Protein AF-A0A7J6QDI2-F1 (afdb_monomer_lite)

Organism: Perkinsus olseni (NCBI:txid32597)

InterPro domains:
  IPR001347 SIS domain [PF01380] (203-244)
  IPR001347 SIS domain [PS51464] (199-244)
  IPR017932 Glutamine amidotransferase type 2 domain [PS51278] (1-99)
  IPR029055 Nucleophile aminohydrolases, N-terminal [G3DSA:3.60.20.10] (1-120)
  IPR029055 Nucleophile aminohydrolases, N-terminal [SSF56235] (1-106)
  IPR046348 SIS domain superfamily [SSF53697] (125-243)

Radius of gyration: 24.5 Å; chains: 1; bounding box: 63×48×61 Å

pLDDT: mean 85.86, std 14.1, range [35.94, 97.56]

Sequence (244 aa):
TDTELLAHLVADVRKQMGPDASWSVVVSCALANVTGTYGVVFMFEDEPDLLIGARKGSPLILGVGDGEYMLASDASAVVEYTKDVVYIRDGELVEIRRSGYRVRNMSVISERRMSVDEDIDHNPLVQLELSLEQIEKGGYPHFMLKEIMDQAKCLENSCRGRLYRLTEATGIAEDSISKKWGIRLGGLDVTLDGKDRTALETIADADRIIICACGTSWHSGLIGEYLIESLARINVEVEYASEF

Secondary structure (DSSP, 8-state):
-HHHHHHHHHHHHHHHH-TTS-HHHHHHHHHTT--S-EEEEEE-SS-TT-EEEEEEBS--EEEE-SS-EEEESSGGGTTTT-SEEEEPPTTEEEEEETTEEEEEEHHHHHH--S--------PPPEE----HHHHS-TT-SSHHHHHHHHHHHHHHHHHTTTEEE--GGG-----STT--EEE--GGGSSBPTT-SSBHHHHHHT-SEEEEEE-HHHHHHHHHHHHHHHHHH--EEEEEETTT-

Structure (mmCIF, N/CA/C/O backbone):
data_AF-A0A7J6QDI2-F1
#
_entry.id   AF-A0A7J6QDI2-F1
#
loop_
_atom_site.group_PDB
_atom_site.id
_atom_site.type_symbol
_atom_site.label_atom_id
_atom_site.label_alt_id
_atom_site.label_comp_id
_atom_site.label_asym_id
_atom_site.label_entity_id
_atom_site.label_seq_id
_atom_site.pdbx_PDB_ins_code
_atom_site.Cartn_x
_atom_site.Cartn_y
_atom_site.Cartn_z
_atom_site.occupancy
_atom_site.B_iso_or_equiv
_atom_site.auth_seq_id
_atom_site.auth_comp_id
_atom_site.auth_asym_id
_atom_site.auth_atom_id
_atom_site.pdbx_PDB_model_num
ATOM 1 N N . THR A 1 1 ? -24.738 3.159 3.626 1.00 90.00 1 THR A N 1
ATOM 2 C CA . THR A 1 1 ? -23.680 2.633 2.716 1.00 90.00 1 THR A CA 1
ATOM 3 C C . THR A 1 1 ? -23.165 1.314 3.268 1.00 90.00 1 THR A C 1
ATOM 5 O O . THR A 1 1 ? -23.554 0.948 4.367 1.00 90.00 1 THR A O 1
ATOM 8 N N . ASP A 1 2 ? -22.317 0.575 2.558 1.00 91.75 2 ASP A N 1
ATOM 9 C CA . ASP A 1 2 ? -21.601 -0.572 3.144 1.00 91.75 2 ASP A CA 1
ATOM 10 C C . ASP A 1 2 ? -20.767 -0.165 4.377 1.00 91.75 2 ASP A C 1
ATOM 12 O O . ASP A 1 2 ? -20.771 -0.870 5.382 1.00 91.75 2 ASP A O 1
ATOM 16 N N . THR A 1 3 ? -20.157 1.026 4.369 1.00 93.88 3 THR A N 1
ATOM 17 C CA . THR A 1 3 ? -19.445 1.590 5.533 1.00 93.88 3 THR A CA 1
ATOM 18 C C . THR A 1 3 ? -20.342 1.773 6.765 1.00 93.88 3 THR A C 1
ATOM 20 O O . THR A 1 3 ? -19.914 1.519 7.887 1.00 93.88 3 THR A O 1
ATOM 23 N N . GLU A 1 4 ? -21.600 2.180 6.582 1.00 96.00 4 GLU A N 1
ATOM 24 C CA . GLU A 1 4 ? -22.573 2.349 7.675 1.00 96.00 4 GLU A CA 1
ATOM 25 C C . GLU A 1 4 ? -22.853 1.026 8.407 1.00 96.00 4 GLU A C 1
ATOM 27 O O . GLU A 1 4 ? -23.007 1.007 9.630 1.00 96.00 4 GLU A O 1
ATOM 32 N N . LEU A 1 5 ? -22.836 -0.098 7.678 1.00 95.50 5 LEU A N 1
ATOM 33 C CA . LEU A 1 5 ? -23.005 -1.425 8.270 1.00 95.50 5 LEU A CA 1
ATOM 34 C C . LEU A 1 5 ? -21.876 -1.762 9.248 1.00 95.50 5 LEU A C 1
ATOM 36 O O . LEU A 1 5 ? -22.134 -2.441 10.237 1.00 95.50 5 LEU A O 1
ATOM 40 N N . LEU A 1 6 ? -20.652 -1.263 9.030 1.00 96.00 6 LEU A N 1
ATOM 41 C CA . LEU A 1 6 ? -19.535 -1.477 9.958 1.00 96.00 6 LEU A CA 1
ATOM 42 C C . LEU A 1 6 ? -19.781 -0.792 11.305 1.00 96.00 6 LEU A C 1
ATOM 44 O O . LEU A 1 6 ? -19.538 -1.396 12.348 1.00 96.00 6 LEU A O 1
ATOM 48 N N . ALA A 1 7 ? -20.303 0.438 11.294 1.00 96.12 7 ALA A N 1
ATOM 49 C CA . ALA A 1 7 ? -20.625 1.166 12.520 1.00 96.12 7 ALA A CA 1
ATOM 50 C C . ALA A 1 7 ? -21.725 0.449 13.322 1.00 96.12 7 ALA A C 1
ATOM 52 O O . ALA A 1 7 ? -21.586 0.246 14.530 1.00 96.12 7 ALA A O 1
ATOM 53 N N . HIS A 1 8 ? -22.784 -0.004 12.643 1.00 96.81 8 HIS A N 1
ATOM 54 C CA . HIS A 1 8 ? -23.850 -0.780 13.280 1.00 96.81 8 HIS A CA 1
ATOM 55 C C . HIS A 1 8 ? -23.370 -2.140 13.790 1.00 96.81 8 HIS A C 1
ATOM 57 O O . HIS A 1 8 ? -23.712 -2.519 14.908 1.00 96.81 8 HIS A O 1
ATOM 63 N N . LEU A 1 9 ? -22.530 -2.842 13.027 1.00 96.44 9 LEU A N 1
ATOM 64 C CA . LEU A 1 9 ? -21.973 -4.131 13.427 1.00 96.44 9 LEU A CA 1
ATOM 65 C C . LEU A 1 9 ? -21.115 -4.007 14.692 1.00 96.44 9 LEU A C 1
ATOM 67 O O . LEU A 1 9 ? -21.288 -4.789 15.625 1.00 96.44 9 LEU A O 1
ATOM 71 N N . VAL A 1 10 ? -20.238 -3.001 14.764 1.00 96.00 10 VAL A N 1
ATOM 72 C CA . VAL A 1 10 ? -19.439 -2.715 15.969 1.00 96.00 10 VAL A CA 1
ATOM 73 C C . VAL A 1 10 ? -20.346 -2.404 17.163 1.00 96.00 10 VAL A C 1
ATOM 75 O O . VAL A 1 10 ? -20.139 -2.948 18.249 1.00 96.00 10 VAL A O 1
ATOM 78 N N . ALA A 1 11 ? -21.389 -1.592 16.969 1.00 94.88 11 ALA A N 1
ATOM 79 C CA . ALA A 1 11 ? -22.348 -1.272 18.025 1.00 94.88 11 ALA A CA 1
ATOM 80 C C . ALA A 1 11 ? -23.140 -2.503 18.508 1.00 94.88 11 ALA A C 1
ATOM 82 O O . ALA A 1 11 ? -23.403 -2.642 19.703 1.00 94.88 11 ALA A O 1
ATOM 83 N N . ASP A 1 12 ? -23.510 -3.421 17.616 1.00 95.75 12 ASP A N 1
ATOM 84 C CA . ASP A 1 12 ? -24.238 -4.636 17.982 1.00 95.75 12 ASP A CA 1
ATOM 85 C C . ASP A 1 12 ? -23.342 -5.662 18.687 1.00 95.75 12 ASP A C 1
ATOM 87 O O . ASP A 1 12 ? -23.760 -6.245 19.691 1.00 95.75 12 ASP A O 1
ATOM 91 N N . VAL A 1 13 ? -22.084 -5.816 18.259 1.00 94.44 13 VAL A N 1
ATOM 92 C CA . VAL A 1 13 ? -21.088 -6.627 18.983 1.00 94.44 13 VAL A CA 1
ATOM 93 C C . VAL A 1 13 ? -20.832 -6.047 20.378 1.00 94.44 13 VAL A C 1
ATOM 95 O O . VAL A 1 13 ? -20.791 -6.800 21.354 1.00 94.44 13 VAL A O 1
ATOM 98 N N . ARG A 1 14 ? -20.755 -4.713 20.515 1.00 93.81 14 ARG A N 1
ATOM 99 C CA . ARG A 1 14 ? -20.632 -4.033 21.816 1.00 93.81 14 ARG A CA 1
ATOM 100 C C . ARG A 1 14 ? -21.782 -4.395 22.755 1.00 93.81 14 ARG A C 1
ATOM 102 O O . ARG A 1 14 ? -21.536 -4.751 23.905 1.00 93.81 14 ARG A O 1
ATOM 109 N N . LYS A 1 15 ? -23.029 -4.356 22.268 1.00 94.06 15 LYS A N 1
ATOM 110 C CA . LYS A 1 15 ? -24.216 -4.732 23.061 1.00 94.06 15 LYS A CA 1
ATOM 111 C C . LYS A 1 15 ? -24.165 -6.186 23.529 1.00 94.06 15 LYS A C 1
ATOM 113 O O . LYS A 1 15 ? -24.575 -6.468 24.650 1.00 94.06 15 LYS A O 1
ATOM 118 N N . GLN A 1 16 ? -23.673 -7.098 22.690 1.00 92.75 16 GLN A N 1
ATOM 119 C CA . GLN A 1 16 ? -23.574 -8.523 23.025 1.00 92.75 16 GLN A CA 1
ATOM 120 C C . GLN A 1 16 ? -22.470 -8.820 24.049 1.00 92.75 16 GLN A C 1
ATOM 122 O O . GLN A 1 16 ? -22.640 -9.699 24.891 1.00 92.75 16 GLN A O 1
ATOM 127 N N . MET A 1 17 ? -21.343 -8.106 23.982 1.00 90.62 17 MET A N 1
ATOM 128 C CA . MET A 1 17 ? -20.219 -8.296 24.907 1.00 90.62 17 MET A CA 1
ATOM 129 C C . MET A 1 17 ? -20.387 -7.564 26.244 1.00 90.62 17 MET A C 1
ATOM 131 O O . MET A 1 17 ? -19.764 -7.955 27.228 1.00 90.62 17 MET A O 1
ATOM 135 N N . GLY A 1 18 ? -21.225 -6.527 26.285 1.00 88.88 18 GLY A N 1
ATOM 136 C CA . GLY A 1 18 ? -21.435 -5.690 27.462 1.00 88.88 18 GLY A CA 1
ATOM 137 C C . GLY A 1 18 ? -20.485 -4.484 27.541 1.00 88.88 18 GLY A C 1
ATOM 138 O O . GLY A 1 18 ? -19.585 -4.329 26.706 1.00 88.88 18 GLY A O 1
ATOM 139 N N . PRO A 1 19 ? -20.695 -3.603 28.538 1.00 85.50 19 PRO A N 1
ATOM 140 C CA . PRO A 1 19 ? -20.003 -2.315 28.652 1.00 85.50 19 PRO A CA 1
ATOM 141 C C . PRO A 1 19 ? -18.525 -2.422 29.063 1.00 85.50 19 PRO A C 1
ATOM 143 O O . PRO A 1 19 ? -17.760 -1.496 28.813 1.00 85.50 19 PRO A O 1
ATOM 146 N N . ASP A 1 20 ? -18.093 -3.549 29.630 1.00 87.00 20 ASP A N 1
ATOM 147 C CA . ASP A 1 20 ? -16.719 -3.711 30.135 1.00 87.00 20 ASP A CA 1
ATOM 148 C C . ASP A 1 20 ? -15.725 -4.206 29.067 1.00 87.00 20 ASP A C 1
ATOM 150 O O . ASP A 1 20 ? -14.518 -4.248 29.300 1.00 87.00 20 ASP A O 1
ATOM 154 N N . ALA A 1 21 ? -16.203 -4.603 27.883 1.00 87.19 21 ALA A N 1
ATOM 155 C CA . ALA A 1 21 ? -15.328 -5.075 26.811 1.00 87.19 21 ALA A CA 1
ATOM 156 C C . ALA A 1 21 ? -14.455 -3.936 26.245 1.00 87.19 21 ALA A C 1
ATOM 158 O O . ALA A 1 21 ? -14.938 -2.828 26.035 1.00 87.19 21 ALA A O 1
ATOM 159 N N . SER A 1 22 ? -13.183 -4.205 25.941 1.00 90.75 22 SER A N 1
ATOM 160 C CA . SER A 1 22 ? -12.330 -3.225 25.250 1.00 90.75 22 SER A CA 1
ATOM 161 C C . SER A 1 22 ? -12.833 -2.982 23.826 1.00 90.75 22 SER A C 1
ATOM 163 O O . SER A 1 22 ? -13.137 -3.941 23.108 1.00 90.75 22 SER A O 1
ATOM 165 N N . TRP A 1 23 ? -12.834 -1.726 23.374 1.00 93.19 23 TRP A N 1
ATOM 166 C CA . TRP A 1 23 ? -13.207 -1.370 22.003 1.00 93.19 23 TRP A CA 1
ATOM 167 C C . TRP A 1 23 ? -12.392 -2.110 20.940 1.00 93.19 23 TRP A C 1
ATOM 169 O O . TRP A 1 23 ? -12.936 -2.471 19.903 1.00 93.19 23 TRP A O 1
ATOM 179 N N . SER A 1 24 ? -11.126 -2.433 21.200 1.00 91.06 24 SER A N 1
ATOM 180 C CA . SER A 1 24 ? -10.314 -3.224 20.267 1.00 91.06 24 SER A CA 1
ATOM 181 C C . SER A 1 24 ? -10.761 -4.667 20.116 1.00 91.06 24 SER A C 1
ATOM 183 O O . SER A 1 24 ? -10.727 -5.200 19.007 1.00 91.06 24 SER A O 1
ATOM 185 N N . VAL A 1 25 ? -11.248 -5.284 21.193 1.00 90.62 25 VAL A N 1
ATOM 186 C CA . VAL A 1 25 ? -11.853 -6.621 21.138 1.00 90.62 25 VAL A CA 1
ATOM 187 C C . VAL A 1 25 ? -13.168 -6.563 20.372 1.00 90.62 25 VAL A C 1
ATOM 189 O O . VAL A 1 25 ? -13.406 -7.385 19.490 1.00 90.62 25 VAL A O 1
ATOM 192 N N . VAL A 1 26 ? -13.991 -5.551 20.653 1.00 93.88 26 VAL A N 1
ATOM 193 C CA . VAL A 1 26 ? -15.275 -5.339 19.973 1.00 93.88 26 VAL A CA 1
ATOM 194 C C . VAL A 1 26 ? -15.073 -5.135 18.469 1.00 93.88 26 VAL A C 1
ATOM 196 O O . VAL A 1 26 ? -15.707 -5.826 17.673 1.00 93.88 26 VAL A O 1
ATOM 199 N N . VAL A 1 27 ? -14.167 -4.234 18.074 1.00 95.00 27 VAL A N 1
ATOM 200 C CA . VAL A 1 27 ? -13.847 -3.965 16.665 1.00 95.00 27 VAL A CA 1
ATOM 201 C C . VAL A 1 27 ? -13.264 -5.205 15.995 1.00 95.00 27 VAL A C 1
ATOM 203 O O . VAL A 1 27 ? -13.719 -5.562 14.912 1.00 95.00 27 VAL A O 1
ATOM 206 N N . SER A 1 28 ? -12.319 -5.904 16.632 1.00 92.94 28 SER A N 1
ATOM 207 C CA . SER A 1 28 ? -11.743 -7.129 16.063 1.00 92.94 28 SER A CA 1
ATOM 208 C C . SER A 1 28 ? -12.812 -8.198 15.803 1.00 92.94 28 SER A C 1
ATOM 210 O O . SER A 1 28 ? -12.906 -8.735 14.699 1.00 92.94 28 SER A O 1
ATOM 212 N N . CYS A 1 29 ? -13.695 -8.458 16.773 1.00 92.06 29 CYS A N 1
ATOM 213 C CA . CYS A 1 29 ? -14.772 -9.432 16.606 1.00 92.06 29 CYS A CA 1
ATOM 214 C C . CYS A 1 29 ? -15.818 -9.001 15.571 1.00 92.06 29 CYS A C 1
ATOM 216 O O . CYS A 1 29 ? -16.330 -9.846 14.837 1.00 92.06 29 CYS A O 1
ATOM 218 N N . ALA A 1 30 ? -16.125 -7.706 15.469 1.00 94.06 30 ALA A N 1
ATOM 219 C CA . ALA A 1 30 ? -16.977 -7.191 14.402 1.00 94.06 30 ALA A CA 1
ATOM 220 C C . ALA A 1 30 ? -16.342 -7.446 13.026 1.00 94.06 30 ALA A C 1
ATOM 222 O O . ALA A 1 30 ? -16.961 -8.068 12.164 1.00 94.06 30 ALA A O 1
ATOM 223 N N . LEU A 1 31 ? -15.079 -7.053 12.846 1.00 94.06 31 LEU A N 1
ATOM 224 C CA . LEU A 1 31 ? -14.355 -7.193 11.582 1.00 94.06 31 LEU A CA 1
ATOM 225 C C . LEU A 1 31 ? -14.075 -8.652 11.190 1.00 94.06 31 LEU A C 1
ATOM 227 O O . LEU A 1 31 ? -13.986 -8.947 10.000 1.00 94.06 31 LEU A O 1
ATOM 231 N N . ALA A 1 32 ? -14.029 -9.585 12.145 1.00 91.50 32 ALA A N 1
ATOM 232 C CA . ALA A 1 32 ? -13.945 -11.020 11.859 1.00 91.50 32 ALA A CA 1
ATOM 233 C C . ALA A 1 32 ? -15.139 -11.543 11.032 1.00 91.50 32 ALA A C 1
ATOM 235 O O . ALA A 1 32 ? -15.007 -12.531 10.314 1.00 91.50 32 ALA A O 1
ATOM 236 N N . ASN A 1 33 ? -16.289 -10.860 11.089 1.00 90.38 33 ASN A N 1
ATOM 237 C CA . ASN A 1 33 ? -17.477 -11.183 10.296 1.00 90.38 33 ASN A CA 1
ATOM 238 C C . ASN A 1 33 ? -17.509 -10.453 8.937 1.00 90.38 33 ASN A C 1
ATOM 240 O O . ASN A 1 33 ? -18.429 -10.660 8.146 1.00 90.38 33 ASN A O 1
ATOM 244 N N . VAL A 1 34 ? -16.526 -9.591 8.649 1.00 93.19 34 VAL A N 1
ATOM 245 C CA . VAL A 1 34 ? -16.499 -8.751 7.446 1.00 93.19 34 VAL A CA 1
ATOM 246 C C . VAL A 1 34 ? -15.702 -9.424 6.328 1.00 93.19 34 VAL A C 1
ATOM 248 O O . VAL A 1 34 ? -14.517 -9.760 6.451 1.00 93.19 34 VAL A O 1
ATOM 251 N N . THR A 1 35 ? -16.367 -9.579 5.186 1.00 92.19 35 THR A N 1
ATOM 252 C CA . THR A 1 35 ? -15.772 -10.092 3.949 1.00 92.19 35 THR A CA 1
ATOM 253 C C . THR A 1 35 ? -15.468 -8.938 3.001 1.00 92.19 35 THR A C 1
ATOM 255 O O . THR A 1 35 ? -16.283 -8.033 2.853 1.00 92.19 35 THR A O 1
ATOM 258 N N . GLY A 1 36 ? -14.305 -8.981 2.350 1.00 91.69 36 GLY A N 1
ATOM 259 C CA . GLY A 1 36 ? -13.838 -7.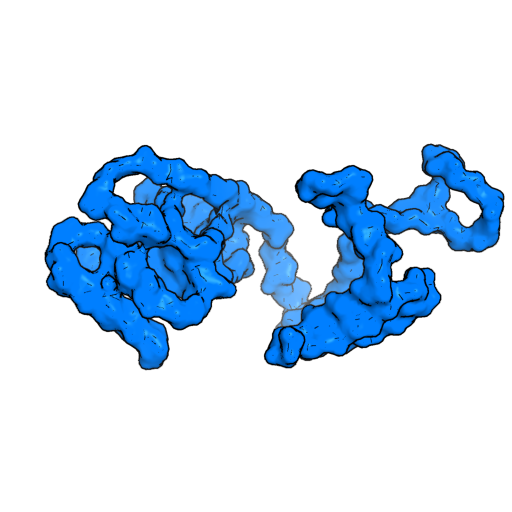940 1.433 1.00 91.69 36 GLY A CA 1
ATOM 260 C C . GLY A 1 36 ? -12.590 -7.224 1.942 1.00 91.69 36 GLY A C 1
ATOM 261 O O . GLY A 1 36 ? -11.863 -7.748 2.793 1.00 91.69 36 GLY A O 1
ATOM 262 N N . THR A 1 37 ? -12.351 -6.035 1.391 1.00 93.44 37 THR A N 1
ATOM 263 C CA . THR A 1 37 ? -11.206 -5.176 1.705 1.00 93.44 37 THR A CA 1
ATOM 264 C C . THR A 1 37 ? -11.649 -3.921 2.442 1.00 93.44 37 THR A C 1
ATOM 266 O O . THR A 1 37 ? -12.652 -3.312 2.077 1.00 93.44 37 THR A O 1
ATOM 269 N N . TYR A 1 38 ? -10.887 -3.500 3.444 1.00 94.62 38 TYR A N 1
ATOM 270 C CA . TYR A 1 38 ? -11.144 -2.288 4.205 1.00 94.62 38 TYR A CA 1
ATOM 271 C C . TYR A 1 38 ? -9.852 -1.678 4.756 1.00 94.62 38 TYR A C 1
ATOM 273 O O . TYR A 1 38 ? -8.884 -2.373 5.066 1.00 94.62 38 TYR A O 1
ATOM 281 N N . GLY A 1 39 ? -9.863 -0.356 4.888 1.00 96.25 39 GLY A N 1
ATOM 282 C CA . GLY A 1 39 ? -8.901 0.438 5.644 1.00 96.25 39 GLY A CA 1
ATOM 283 C C . GLY A 1 39 ? -9.720 1.468 6.403 1.00 96.25 39 GLY A C 1
ATOM 284 O O . GLY A 1 39 ? -10.202 2.426 5.806 1.00 96.25 39 GLY A O 1
ATOM 285 N N . VAL A 1 40 ? -9.997 1.199 7.676 1.00 96.56 40 VAL A N 1
ATOM 286 C CA . VAL A 1 40 ? -11.018 1.924 8.447 1.00 96.56 40 VAL A CA 1
ATOM 287 C C . VAL A 1 40 ? -10.445 2.463 9.742 1.00 96.56 40 VAL A C 1
ATOM 289 O O . VAL A 1 40 ? -9.536 1.867 10.317 1.00 96.56 40 VAL A O 1
ATOM 292 N N . VAL A 1 41 ? -11.011 3.578 10.200 1.00 97.44 41 VAL A N 1
ATOM 293 C CA . VAL A 1 41 ? -10.702 4.188 11.492 1.00 97.44 41 VAL A CA 1
ATOM 294 C C . VAL A 1 41 ? -12.001 4.360 12.265 1.00 97.44 41 VAL A C 1
ATOM 296 O O . VAL A 1 41 ? -12.948 4.971 11.773 1.00 97.44 41 VAL A O 1
ATOM 299 N N . PHE A 1 42 ? -12.041 3.812 13.473 1.00 97.19 42 PHE A N 1
ATOM 300 C CA . PHE A 1 42 ? -13.151 3.948 14.403 1.00 97.19 42 PHE A CA 1
ATOM 301 C C . PHE A 1 42 ? -12.823 4.995 15.464 1.00 97.19 42 PHE A C 1
ATOM 303 O O . PHE A 1 42 ? -11.698 5.058 15.967 1.00 97.19 42 PHE A O 1
ATOM 310 N N . MET A 1 43 ? -13.836 5.789 15.798 1.00 96.75 43 MET A N 1
ATOM 311 C CA . MET A 1 43 ? -13.828 6.795 16.856 1.00 96.75 43 MET A CA 1
ATOM 312 C C . MET A 1 43 ? -15.035 6.551 17.752 1.00 96.75 43 MET A C 1
ATOM 314 O O . MET A 1 43 ? -16.095 6.153 17.260 1.00 96.75 43 MET A O 1
ATOM 318 N N . PHE A 1 44 ? -14.882 6.808 19.045 1.00 95.00 44 PHE A N 1
ATOM 319 C CA . PHE A 1 44 ? -15.891 6.483 20.046 1.00 95.00 44 PHE A CA 1
ATOM 320 C C . PHE A 1 44 ? -16.231 7.729 20.862 1.00 95.00 44 PHE A C 1
ATOM 322 O O . PHE A 1 44 ? -15.338 8.431 21.331 1.00 95.00 44 PHE A O 1
ATOM 329 N N . GLU A 1 45 ? -17.522 8.025 21.015 1.00 93.12 45 GLU A N 1
ATOM 330 C CA . GLU A 1 45 ? -17.988 9.204 21.762 1.00 93.12 45 GLU A CA 1
ATOM 331 C C . GLU A 1 45 ? -17.681 9.087 23.264 1.00 93.12 45 GLU A C 1
ATOM 333 O O . GLU A 1 45 ? -17.352 10.077 23.915 1.00 93.12 45 GLU A O 1
ATOM 338 N N . ASP A 1 46 ? -17.742 7.870 23.805 1.00 91.50 46 ASP A N 1
ATOM 339 C CA . ASP A 1 46 ? -17.439 7.543 25.200 1.00 91.50 46 ASP A CA 1
ATOM 340 C C . ASP A 1 46 ? -15.931 7.468 25.495 1.00 91.50 46 ASP A C 1
ATOM 342 O O . ASP A 1 46 ? -15.524 7.631 26.646 1.00 91.50 46 ASP A O 1
ATOM 346 N N . GLU A 1 47 ? -15.094 7.292 24.469 1.00 93.75 47 GLU A N 1
ATOM 347 C CA . GLU A 1 47 ? -13.632 7.288 24.574 1.00 93.75 47 GLU A CA 1
ATOM 348 C C . GLU A 1 47 ? -12.973 8.172 23.493 1.00 93.75 47 GLU A C 1
ATOM 350 O O . GLU A 1 47 ? -12.310 7.662 22.588 1.00 93.75 47 GLU A O 1
ATOM 355 N N . PRO A 1 48 ? -13.076 9.512 23.593 1.00 93.12 48 PRO A N 1
ATOM 356 C CA . PRO A 1 48 ? -12.598 10.432 22.553 1.00 93.12 48 PRO A CA 1
ATOM 357 C C . PRO A 1 48 ? -11.070 10.465 22.385 1.00 93.12 48 PRO A C 1
ATOM 359 O O . PRO A 1 48 ? -10.566 11.025 21.415 1.00 93.12 48 PRO A O 1
ATOM 362 N N . ASP A 1 49 ? -10.320 9.902 23.335 1.00 94.31 49 ASP A N 1
ATOM 363 C CA . ASP A 1 49 ? -8.861 9.757 23.254 1.00 94.31 49 ASP A CA 1
ATOM 364 C C . ASP A 1 49 ? -8.426 8.489 22.498 1.00 94.31 49 ASP A C 1
ATOM 366 O O . ASP A 1 49 ? -7.235 8.278 22.298 1.00 94.31 49 ASP A O 1
ATOM 370 N N . LEU A 1 50 ? -9.364 7.622 22.101 1.00 95.25 50 LEU A N 1
ATOM 371 C CA . LEU A 1 50 ? -9.071 6.362 21.428 1.00 95.25 50 LEU A CA 1
ATOM 372 C C . LEU A 1 50 ? -9.428 6.429 19.942 1.00 95.25 50 LEU A C 1
ATOM 374 O O . LEU A 1 50 ? -10.583 6.639 19.574 1.00 95.25 50 LEU A O 1
ATOM 378 N N . LEU A 1 51 ? -8.446 6.124 19.096 1.00 97.19 51 LEU A N 1
ATOM 379 C CA . LEU A 1 51 ? -8.667 5.769 17.698 1.00 97.19 51 LEU A CA 1
ATOM 380 C C . LEU A 1 51 ? -8.296 4.307 17.482 1.00 97.19 51 LEU A C 1
ATOM 382 O O . LEU A 1 51 ? -7.292 3.824 18.011 1.00 97.19 51 LEU A O 1
ATOM 386 N N . ILE A 1 52 ? -9.089 3.609 16.675 1.00 96.69 52 ILE A N 1
ATOM 387 C CA . ILE A 1 52 ? -8.779 2.244 16.251 1.00 96.69 52 ILE A CA 1
ATOM 388 C C . ILE A 1 52 ? -8.731 2.193 14.732 1.00 96.69 52 ILE A C 1
ATOM 390 O O . ILE A 1 52 ? -9.765 2.300 14.077 1.00 96.69 52 ILE A O 1
ATOM 394 N N . GLY A 1 53 ? -7.538 2.007 14.176 1.00 96.69 53 GLY A N 1
ATOM 395 C CA . GLY A 1 53 ? -7.334 1.719 12.760 1.00 96.69 53 GLY A CA 1
ATOM 396 C C . GLY A 1 53 ? -7.320 0.214 12.503 1.00 96.69 53 GLY A C 1
ATOM 397 O O . GLY A 1 53 ? -6.766 -0.532 13.304 1.00 96.69 53 GLY A O 1
ATOM 398 N N . ALA A 1 54 ? -7.888 -0.254 11.396 1.00 95.56 54 ALA A N 1
ATOM 399 C CA . ALA A 1 54 ? -7.801 -1.659 10.998 1.00 95.56 54 ALA A CA 1
ATOM 400 C C . ALA A 1 54 ? -7.676 -1.810 9.483 1.00 95.56 54 ALA A C 1
ATOM 402 O O . ALA A 1 54 ? -8.291 -1.058 8.719 1.00 95.56 54 ALA A O 1
ATOM 403 N N . ARG A 1 55 ? -6.901 -2.814 9.058 1.00 94.50 55 ARG A N 1
ATOM 404 C CA . ARG A 1 55 ? -6.564 -3.033 7.650 1.00 94.50 55 ARG A CA 1
ATOM 405 C C . ARG A 1 55 ? -6.814 -4.466 7.181 1.00 94.50 55 ARG A C 1
ATOM 407 O O . ARG A 1 55 ? -6.435 -5.439 7.833 1.00 94.50 55 ARG A O 1
ATOM 414 N N . LYS A 1 56 ? -7.367 -4.572 5.973 1.00 93.19 56 LYS A N 1
ATOM 415 C CA . LYS A 1 56 ? -7.442 -5.786 5.155 1.00 93.19 56 LYS A CA 1
ATOM 416 C C . LYS A 1 56 ? -7.495 -5.392 3.676 1.00 93.19 56 LYS A C 1
ATOM 418 O O . LYS A 1 56 ? -8.516 -4.897 3.216 1.00 93.19 56 LYS A O 1
ATOM 423 N N . GLY A 1 57 ? -6.411 -5.548 2.927 1.00 89.06 57 GLY A N 1
ATOM 424 C CA . GLY A 1 57 ? -6.343 -5.292 1.484 1.00 89.06 57 GLY A CA 1
ATOM 425 C C . GLY A 1 57 ? -6.338 -3.820 1.042 1.00 89.06 57 GLY A C 1
ATOM 426 O O . GLY A 1 57 ? -5.819 -3.529 -0.029 1.00 89.06 57 GLY A O 1
ATOM 427 N N . SER A 1 58 ? -6.853 -2.879 1.843 1.00 91.38 58 SER A N 1
ATOM 428 C CA . SER A 1 58 ? -6.765 -1.437 1.556 1.00 91.38 58 SER A CA 1
ATOM 429 C C . SER A 1 58 ? -5.614 -0.792 2.337 1.00 91.38 58 SER A C 1
ATOM 431 O O . SER A 1 58 ? -5.476 -1.081 3.525 1.00 91.38 58 SER A O 1
ATOM 433 N N . PRO A 1 59 ? -4.809 0.102 1.737 1.00 91.94 59 PRO A N 1
ATOM 434 C CA . PRO A 1 59 ? -3.723 0.783 2.436 1.00 91.94 59 PRO A CA 1
ATOM 435 C C . PRO A 1 59 ? -4.181 1.526 3.697 1.00 91.94 59 PRO A C 1
ATOM 437 O O . PRO A 1 59 ? -5.202 2.215 3.694 1.00 91.94 59 PRO A O 1
ATOM 440 N N . LEU A 1 60 ? -3.393 1.394 4.763 1.00 95.12 60 LEU A N 1
ATOM 441 C CA . LEU A 1 60 ? -3.498 2.180 5.988 1.00 95.12 60 LEU A CA 1
ATOM 442 C C . LEU A 1 60 ? -2.091 2.343 6.567 1.00 95.12 60 LEU A C 1
ATOM 444 O O . LEU A 1 60 ? -1.368 1.357 6.745 1.00 95.12 60 LEU A O 1
ATOM 448 N N . ILE A 1 61 ? -1.708 3.581 6.845 1.00 93.75 61 ILE A N 1
ATOM 449 C CA . ILE A 1 61 ? -0.417 3.940 7.424 1.00 93.75 61 ILE A CA 1
ATOM 450 C C . ILE A 1 61 ? -0.618 4.785 8.675 1.00 93.75 61 ILE A C 1
ATOM 452 O O . ILE A 1 61 ? -1.586 5.541 8.773 1.00 93.75 61 ILE A O 1
ATOM 456 N N . LEU A 1 62 ? 0.317 4.660 9.610 1.00 95.25 62 LEU A N 1
ATOM 457 C CA . LEU A 1 62 ? 0.404 5.481 10.807 1.00 95.25 62 LEU A CA 1
ATOM 458 C C . LEU A 1 62 ? 1.618 6.407 10.703 1.00 95.25 62 LEU A C 1
ATOM 460 O O . LEU A 1 62 ? 2.746 5.933 10.707 1.00 95.25 62 LEU A O 1
ATOM 464 N N . GLY A 1 63 ? 1.391 7.713 10.647 1.00 94.88 63 GLY A N 1
ATOM 465 C CA . GLY A 1 63 ? 2.409 8.728 10.888 1.00 94.88 63 GLY A CA 1
ATOM 466 C C . GLY A 1 63 ? 2.685 8.898 12.373 1.00 94.88 63 GLY A C 1
ATOM 467 O O . GLY A 1 63 ? 1.745 9.019 13.163 1.00 94.88 63 GLY A O 1
ATOM 468 N N . VAL A 1 64 ? 3.964 8.926 12.738 1.00 93.94 64 VAL A N 1
ATOM 469 C CA . VAL A 1 64 ? 4.444 9.158 14.102 1.00 93.94 64 VAL A CA 1
ATOM 470 C C . VAL A 1 64 ? 5.184 10.494 14.132 1.00 93.94 64 VAL A C 1
ATOM 472 O O . VAL A 1 64 ? 6.285 10.605 13.603 1.00 93.94 64 VAL A O 1
ATOM 475 N N . GLY A 1 65 ? 4.554 11.526 14.689 1.00 90.88 65 GLY A N 1
ATOM 476 C CA . GLY A 1 65 ? 5.143 12.856 14.863 1.00 90.88 65 GLY A CA 1
ATOM 477 C C . GLY A 1 65 ? 5.660 13.087 16.285 1.00 90.88 65 GLY A C 1
ATOM 478 O O . GLY A 1 65 ? 5.728 12.168 17.104 1.00 90.88 65 GLY A O 1
ATOM 479 N N . ASP A 1 66 ? 5.995 14.339 16.602 1.00 89.38 66 ASP A N 1
ATOM 480 C CA . ASP A 1 66 ? 6.386 14.734 17.961 1.00 89.38 66 ASP A CA 1
ATOM 481 C C . ASP A 1 66 ? 5.146 14.902 18.852 1.00 89.38 66 ASP A C 1
ATOM 483 O O . ASP A 1 66 ? 4.488 15.942 18.864 1.00 89.38 66 ASP A O 1
ATOM 487 N N . GLY A 1 67 ? 4.783 13.834 19.568 1.00 86.94 67 GLY A N 1
ATOM 488 C CA . GLY A 1 67 ? 3.609 13.818 20.447 1.00 86.94 67 GLY A CA 1
ATOM 489 C C . GLY A 1 67 ? 2.264 13.766 19.712 1.00 86.94 67 GLY A C 1
ATOM 490 O O . GLY A 1 67 ? 1.219 13.959 20.337 1.00 86.94 67 GLY A O 1
ATOM 491 N N . GLU A 1 68 ? 2.274 13.483 18.408 1.00 92.62 68 GLU A N 1
ATOM 492 C CA . GLU A 1 68 ? 1.081 13.342 17.577 1.00 92.62 68 GLU A CA 1
ATOM 493 C C . GLU A 1 68 ? 1.118 12.080 16.710 1.00 92.62 68 GLU A C 1
ATOM 495 O O . GLU A 1 68 ? 2.178 11.564 16.351 1.00 92.62 68 GLU A O 1
ATOM 500 N N . TYR A 1 69 ? -0.072 11.585 16.374 1.00 95.19 69 TYR A N 1
ATOM 501 C CA . TYR A 1 69 ? -0.270 10.372 15.589 1.00 95.19 69 TYR A CA 1
ATOM 502 C C . TYR A 1 69 ? -1.324 10.621 14.516 1.00 95.19 69 TYR A C 1
ATOM 504 O O . TYR A 1 69 ? -2.367 11.218 14.792 1.00 95.19 69 TYR A O 1
ATOM 512 N N . MET A 1 70 ? -1.073 10.139 13.302 1.00 94.81 70 MET A N 1
ATOM 513 C CA . MET A 1 70 ? -1.927 10.385 12.137 1.00 94.81 70 MET A CA 1
ATOM 514 C C . MET A 1 70 ? -2.192 9.092 11.384 1.00 94.81 70 MET A C 1
ATOM 516 O O . MET A 1 70 ? -1.255 8.390 11.026 1.00 94.81 70 MET A O 1
ATOM 520 N N . LEU A 1 71 ? -3.455 8.788 11.092 1.00 95.50 71 LEU A N 1
ATOM 521 C CA . LEU A 1 71 ? -3.806 7.687 10.197 1.00 95.50 71 LEU A CA 1
ATOM 522 C C . LEU A 1 71 ? -4.180 8.226 8.822 1.00 95.50 71 LEU A C 1
ATOM 524 O O . LEU A 1 71 ? -4.986 9.148 8.711 1.00 95.50 71 LEU A O 1
ATOM 528 N N . ALA A 1 72 ? -3.628 7.613 7.782 1.00 95.00 72 ALA A N 1
ATOM 529 C CA . ALA A 1 72 ? -3.934 7.949 6.398 1.00 95.00 72 ALA A CA 1
ATOM 530 C C . ALA A 1 72 ? -3.928 6.703 5.510 1.00 95.00 72 ALA A C 1
ATOM 532 O O . ALA A 1 72 ? -3.344 5.676 5.856 1.00 95.00 72 ALA A O 1
ATOM 533 N N . SER A 1 73 ? -4.557 6.797 4.340 1.00 93.50 73 SER A N 1
ATOM 534 C CA . SER A 1 73 ? -4.458 5.768 3.300 1.00 93.50 73 SER A CA 1
ATOM 535 C C . SER A 1 73 ? -3.191 5.904 2.448 1.00 93.50 73 SER A C 1
ATOM 537 O O . SER A 1 73 ? -2.819 4.950 1.775 1.00 93.50 73 SER A O 1
ATOM 539 N N . ASP A 1 74 ? -2.535 7.069 2.457 1.00 89.62 74 ASP A N 1
ATOM 540 C CA . ASP A 1 74 ? -1.354 7.359 1.637 1.00 89.62 74 ASP A CA 1
ATOM 541 C C . ASP A 1 74 ? -0.319 8.200 2.401 1.00 89.62 74 ASP A C 1
ATOM 543 O O . ASP A 1 74 ? -0.674 9.060 3.213 1.00 89.62 74 ASP A O 1
ATOM 547 N N . ALA A 1 75 ? 0.964 7.962 2.113 1.00 85.62 75 ALA A N 1
ATOM 548 C CA . ALA A 1 75 ? 2.109 8.662 2.692 1.00 85.62 75 ALA A CA 1
ATOM 549 C C . ALA A 1 75 ? 2.099 10.171 2.421 1.00 85.62 75 ALA A C 1
ATOM 551 O O . ALA A 1 75 ? 2.544 10.947 3.269 1.00 85.62 75 ALA A O 1
ATOM 552 N N . SER A 1 76 ? 1.554 10.612 1.285 1.00 85.69 76 SER A N 1
ATOM 553 C CA . SER A 1 76 ? 1.505 12.029 0.922 1.00 85.69 76 SER A CA 1
ATOM 554 C C . SER A 1 76 ? 0.689 12.874 1.901 1.00 85.69 76 SER A C 1
ATOM 556 O O . SER A 1 76 ? 0.930 14.069 2.013 1.00 85.69 76 SER A O 1
ATOM 558 N N . ALA A 1 77 ? -0.276 12.273 2.606 1.00 88.25 77 ALA A N 1
ATOM 559 C CA . ALA A 1 77 ? -1.099 12.975 3.591 1.00 88.25 77 ALA A CA 1
ATOM 560 C C . ALA A 1 77 ? -0.388 13.163 4.943 1.00 88.25 77 ALA A C 1
ATOM 562 O O . ALA A 1 77 ? -0.840 13.944 5.774 1.00 88.25 77 ALA A O 1
ATOM 563 N N . VAL A 1 78 ? 0.707 12.431 5.167 1.00 89.06 78 VAL A N 1
ATOM 564 C CA . VAL A 1 78 ? 1.448 12.400 6.435 1.00 89.06 78 VAL A CA 1
ATOM 565 C C . VAL A 1 78 ? 2.787 13.129 6.319 1.00 89.06 78 VAL A C 1
ATOM 567 O O . VAL A 1 78 ? 3.228 13.742 7.287 1.00 89.06 78 VAL A O 1
ATOM 570 N N . VAL A 1 79 ? 3.407 13.113 5.133 1.00 87.06 79 VAL A N 1
ATOM 571 C CA . VAL A 1 79 ? 4.777 13.609 4.896 1.00 87.06 79 VAL A CA 1
ATOM 572 C C . VAL A 1 79 ? 4.990 15.095 5.227 1.00 87.06 79 VAL A C 1
ATOM 574 O O . VAL A 1 79 ? 6.124 15.501 5.474 1.00 87.06 79 VAL A O 1
ATOM 577 N N . GLU A 1 80 ? 3.926 15.906 5.255 1.00 85.12 80 GLU A N 1
ATOM 578 C CA . GLU A 1 80 ? 3.979 17.314 5.692 1.00 85.12 80 GLU A CA 1
ATOM 579 C C . GLU A 1 80 ? 4.234 17.460 7.197 1.00 85.12 80 GLU A C 1
ATOM 581 O O . GLU A 1 80 ? 4.859 18.428 7.626 1.00 85.12 80 GLU A O 1
ATOM 586 N N . TYR A 1 81 ? 3.815 16.473 7.987 1.00 89.44 81 TYR A N 1
ATOM 587 C CA . TYR A 1 81 ? 3.881 16.502 9.446 1.00 89.44 81 TYR A CA 1
ATOM 588 C C . TYR A 1 81 ? 5.004 15.623 9.991 1.00 89.44 81 TYR A C 1
ATOM 590 O O . TYR A 1 81 ? 5.719 16.010 10.912 1.00 89.44 81 TYR A O 1
ATOM 598 N N . THR A 1 82 ? 5.200 14.443 9.401 1.00 90.88 82 THR A N 1
ATOM 599 C CA . THR A 1 82 ? 6.263 13.523 9.803 1.00 90.88 82 THR A CA 1
ATOM 600 C C . THR A 1 82 ? 6.739 12.658 8.644 1.00 90.88 82 THR A C 1
ATOM 602 O O . THR A 1 82 ? 5.978 12.279 7.755 1.00 90.88 82 THR A O 1
ATOM 605 N N . LYS A 1 83 ? 8.028 12.317 8.671 1.00 89.25 83 LYS A N 1
ATOM 606 C CA . LYS A 1 83 ? 8.622 11.326 7.765 1.00 89.25 83 LYS A CA 1
ATOM 607 C C . LYS A 1 83 ? 8.619 9.926 8.357 1.00 89.25 83 LYS A C 1
ATOM 609 O O . LYS A 1 83 ? 8.863 8.976 7.622 1.00 89.25 83 LYS A O 1
ATOM 614 N N . ASP A 1 84 ? 8.361 9.807 9.650 1.00 91.50 84 ASP A N 1
ATOM 615 C CA . ASP A 1 84 ? 8.391 8.547 10.365 1.00 91.50 84 ASP A CA 1
ATOM 616 C C . ASP A 1 84 ? 7.015 7.891 10.274 1.00 91.50 84 ASP A C 1
ATOM 618 O O . ASP A 1 84 ? 6.023 8.397 10.807 1.00 91.50 84 ASP A O 1
ATOM 622 N N . VAL A 1 85 ? 6.944 6.768 9.561 1.00 91.75 85 VAL A N 1
ATOM 623 C CA . VAL A 1 85 ? 5.694 6.042 9.335 1.00 91.75 85 VAL A CA 1
ATOM 624 C C . VAL A 1 85 ? 5.797 4.578 9.719 1.00 91.75 85 VAL A C 1
ATOM 626 O O . VAL A 1 85 ? 6.831 3.933 9.570 1.00 91.75 85 VAL A O 1
ATOM 629 N N . VAL A 1 86 ? 4.677 4.025 10.159 1.00 91.56 86 VAL A N 1
ATOM 630 C CA . VAL A 1 86 ? 4.483 2.602 10.403 1.00 91.56 86 VAL A CA 1
ATOM 631 C C . VAL A 1 86 ? 3.433 2.102 9.418 1.00 91.56 86 VAL A C 1
ATOM 633 O O . VAL A 1 86 ? 2.286 2.555 9.414 1.00 91.56 86 VAL A O 1
ATOM 636 N N . TYR A 1 87 ? 3.819 1.159 8.561 1.00 90.31 87 TYR A N 1
ATOM 637 C CA . TYR A 1 87 ? 2.882 0.504 7.652 1.00 90.31 87 TYR A CA 1
ATOM 638 C C . TYR A 1 87 ? 2.077 -0.532 8.426 1.00 90.31 87 TYR A C 1
ATOM 640 O O . TYR A 1 87 ? 2.649 -1.490 8.939 1.00 90.31 87 TYR A O 1
ATOM 648 N N . ILE A 1 88 ? 0.757 -0.362 8.500 1.00 92.12 88 ILE A N 1
ATOM 649 C CA . ILE A 1 88 ? -0.127 -1.379 9.078 1.00 92.12 88 ILE A CA 1
ATOM 650 C C . ILE A 1 88 ? -0.235 -2.516 8.064 1.00 92.12 88 ILE A C 1
ATOM 652 O O . ILE A 1 88 ? -0.410 -2.243 6.873 1.00 92.12 88 ILE A O 1
ATOM 656 N N . ARG A 1 89 ? -0.097 -3.774 8.488 1.00 90.44 89 ARG A N 1
ATOM 657 C CA . ARG A 1 89 ? 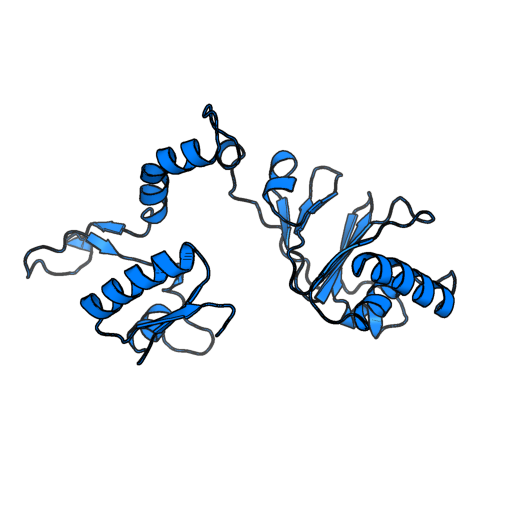-0.202 -4.942 7.601 1.00 90.44 89 ARG A CA 1
ATOM 658 C C . ARG A 1 89 ? -1.643 -5.443 7.525 1.00 90.44 89 ARG A C 1
ATOM 660 O O . ARG A 1 89 ? -2.523 -5.047 8.288 1.00 90.44 89 ARG A O 1
ATOM 667 N N . ASP A 1 90 ? -1.894 -6.316 6.562 1.00 89.75 90 ASP A N 1
ATOM 668 C CA . ASP A 1 90 ? -3.188 -6.975 6.435 1.00 89.75 90 ASP A CA 1
ATOM 669 C C . ASP A 1 90 ? -3.467 -7.869 7.647 1.00 89.75 90 ASP A C 1
ATOM 671 O O . ASP A 1 90 ? -2.617 -8.647 8.074 1.00 89.75 90 ASP A O 1
ATOM 675 N N . GLY A 1 91 ? -4.678 -7.764 8.193 1.00 89.62 91 GLY A N 1
ATOM 676 C CA . GLY A 1 91 ? -5.056 -8.507 9.392 1.00 89.62 91 GLY A CA 1
ATOM 677 C C . GLY A 1 91 ? -4.677 -7.806 10.699 1.00 89.62 91 GLY A C 1
ATOM 678 O O . GLY A 1 91 ? -4.992 -8.326 11.767 1.00 89.62 91 GLY A O 1
ATOM 679 N N . GLU A 1 92 ? -4.054 -6.628 10.643 1.00 91.69 92 GLU A N 1
ATOM 680 C CA . GLU A 1 92 ? -3.670 -5.867 11.830 1.00 91.69 92 GLU A CA 1
ATOM 681 C C . GLU A 1 92 ? -4.668 -4.764 12.194 1.00 91.69 92 GLU A C 1
ATOM 683 O O . GLU A 1 92 ? -5.402 -4.214 11.364 1.00 91.69 92 GLU A O 1
ATOM 688 N N . LEU A 1 93 ? -4.655 -4.451 13.485 1.00 93.00 93 LEU A N 1
ATOM 689 C CA . LEU A 1 93 ? -5.386 -3.388 14.142 1.00 93.00 93 LEU A CA 1
ATOM 690 C C . LEU A 1 93 ? -4.387 -2.529 14.917 1.00 93.00 93 LEU A C 1
ATOM 692 O O . LEU A 1 93 ? -3.507 -3.049 15.601 1.00 93.00 93 LEU A O 1
ATOM 696 N N . VAL A 1 94 ? -4.537 -1.214 14.829 1.00 94.12 94 VAL A N 1
ATOM 697 C CA . VAL A 1 94 ? -3.741 -0.241 15.571 1.00 94.12 94 VAL A CA 1
ATOM 698 C C . VAL A 1 94 ? -4.635 0.548 16.519 1.00 94.12 94 VAL A C 1
ATOM 700 O O . VAL A 1 94 ? -5.589 1.196 16.101 1.00 94.12 94 VAL A O 1
ATOM 703 N N . GLU A 1 95 ? -4.333 0.473 17.809 1.00 94.38 95 GLU A N 1
ATOM 704 C CA . GLU A 1 95 ? -4.903 1.342 18.836 1.00 94.38 95 GLU A CA 1
ATOM 705 C C . GLU A 1 95 ? -4.015 2.571 18.970 1.00 94.38 95 GLU A C 1
ATOM 707 O O . GLU A 1 95 ? -2.807 2.431 19.152 1.00 94.38 95 GLU A O 1
ATOM 712 N N . ILE A 1 96 ? -4.597 3.763 18.927 1.00 95.12 96 ILE A N 1
ATOM 713 C CA . ILE A 1 96 ? -3.872 5.022 19.079 1.00 95.12 96 ILE A CA 1
ATOM 714 C C . ILE A 1 96 ? -4.526 5.820 20.196 1.00 95.12 96 ILE A C 1
ATOM 716 O O . ILE A 1 96 ? -5.745 5.988 20.224 1.00 95.12 96 ILE A O 1
ATOM 720 N N . ARG A 1 97 ? -3.689 6.321 21.101 1.00 93.94 97 ARG A N 1
ATOM 721 C CA . ARG A 1 97 ? -4.023 7.298 22.135 1.00 93.94 97 ARG A CA 1
ATOM 722 C C . ARG A 1 97 ? -2.985 8.409 22.130 1.00 93.94 97 ARG A C 1
ATOM 724 O O . ARG A 1 97 ? -1.895 8.241 21.586 1.00 93.94 97 ARG A O 1
ATOM 731 N N . ARG A 1 98 ? -3.253 9.521 22.819 1.00 91.19 98 ARG A N 1
ATOM 732 C CA . ARG A 1 98 ? -2.234 10.575 23.012 1.00 91.19 98 ARG A CA 1
ATOM 733 C C . ARG A 1 98 ? -0.954 10.057 23.670 1.00 91.19 98 ARG A C 1
ATOM 735 O O . ARG A 1 98 ? 0.124 10.568 23.397 1.00 91.19 98 ARG A O 1
ATOM 742 N N . SER A 1 99 ? -1.063 9.040 24.526 1.00 90.56 99 SER A N 1
ATOM 743 C CA . SER A 1 99 ? 0.084 8.447 25.221 1.00 90.56 99 SER A CA 1
ATOM 744 C C . SER A 1 99 ? 0.949 7.537 24.346 1.00 90.56 99 SER A C 1
ATOM 746 O O . SER A 1 99 ? 2.039 7.169 24.774 1.00 90.56 99 SER A O 1
ATOM 748 N N . GLY A 1 100 ? 0.466 7.103 23.180 1.00 91.00 100 GLY A N 1
ATOM 749 C CA . GLY A 1 100 ? 1.140 6.081 22.383 1.00 91.00 100 GLY A CA 1
ATOM 750 C C . GLY A 1 100 ? 0.202 5.306 21.471 1.00 91.00 100 GLY A C 1
ATOM 751 O O . GLY A 1 100 ? -1.020 5.432 21.548 1.00 91.00 100 GLY A O 1
ATOM 752 N N . TYR A 1 101 ? 0.787 4.440 20.653 1.00 92.81 101 TYR A N 1
ATOM 753 C CA . TYR A 1 101 ? 0.053 3.506 19.809 1.00 92.81 101 TYR A CA 1
ATOM 754 C C . TYR A 1 101 ? 0.493 2.066 20.067 1.00 92.81 101 TYR A C 1
ATOM 756 O O . TYR A 1 101 ? 1.592 1.813 20.560 1.00 92.81 101 TYR A O 1
ATOM 764 N N . ARG A 1 102 ? -0.376 1.112 19.730 1.00 90.44 102 ARG A N 1
ATOM 765 C CA . ARG A 1 102 ? -0.089 -0.325 19.774 1.00 90.44 102 ARG A CA 1
ATOM 766 C C . ARG A 1 102 ? -0.682 -1.004 18.553 1.00 90.44 102 ARG A C 1
ATOM 768 O O . ARG A 1 102 ? -1.875 -0.868 18.298 1.00 90.44 102 ARG A O 1
ATOM 775 N N . VAL A 1 103 ? 0.144 -1.750 17.827 1.00 89.94 103 VAL A N 1
ATOM 776 C CA . VAL A 1 103 ? -0.279 -2.575 16.689 1.00 89.94 103 VAL A CA 1
ATOM 777 C C . VAL A 1 103 ? -0.444 -4.013 17.166 1.00 89.94 103 VAL A C 1
ATOM 779 O O . VAL A 1 103 ? 0.352 -4.503 17.962 1.00 89.94 103 VAL A O 1
ATOM 782 N N . ARG A 1 104 ? -1.510 -4.681 16.729 1.00 86.12 104 ARG A N 1
ATOM 783 C CA . ARG A 1 104 ? -1.830 -6.062 17.098 1.00 86.12 104 ARG A CA 1
ATOM 784 C C . ARG A 1 104 ? -2.491 -6.782 15.937 1.00 86.12 104 ARG A C 1
ATOM 786 O O . ARG A 1 104 ? -3.218 -6.179 15.153 1.00 86.12 104 ARG A O 1
ATOM 793 N N . ASN A 1 105 ? -2.318 -8.097 15.871 1.00 86.25 105 ASN A N 1
ATOM 794 C CA . ASN A 1 105 ? -3.063 -8.907 14.917 1.00 86.25 105 ASN A CA 1
ATOM 795 C C . ASN A 1 105 ? -4.514 -9.124 15.390 1.00 86.25 105 ASN A C 1
ATOM 797 O O . ASN A 1 105 ? -4.753 -9.436 16.559 1.00 86.25 105 ASN A O 1
ATOM 801 N N . MET A 1 106 ? -5.485 -8.988 14.484 1.00 81.81 106 MET A N 1
ATOM 802 C CA . MET A 1 106 ? -6.907 -9.164 14.793 1.00 81.81 106 MET A CA 1
ATOM 803 C C . MET A 1 106 ? -7.238 -10.595 15.242 1.00 81.81 106 MET A C 1
ATOM 805 O O . MET A 1 106 ? -8.054 -10.759 16.152 1.00 81.81 106 MET A O 1
ATOM 809 N N . SER A 1 107 ? -6.581 -11.623 14.684 1.00 74.75 107 SER A N 1
ATOM 810 C CA . SER A 1 107 ? -6.834 -13.025 15.063 1.00 74.75 107 SER A CA 1
ATOM 811 C C . SER A 1 107 ? -6.546 -13.267 16.547 1.00 74.75 107 SER A C 1
ATOM 813 O O . SER A 1 107 ? -7.399 -13.778 17.275 1.00 74.75 107 SER A O 1
ATOM 815 N N . VAL A 1 108 ? -5.405 -12.765 17.026 1.00 63.41 108 VAL A N 1
ATOM 816 C CA . VAL A 1 108 ? -4.956 -12.880 18.421 1.00 63.41 108 VAL A CA 1
ATOM 817 C C . VAL A 1 108 ? -5.923 -12.189 19.385 1.00 63.41 108 VAL A C 1
ATOM 819 O O . VAL A 1 108 ? -6.216 -12.720 20.457 1.00 63.41 108 VAL A O 1
ATOM 822 N N . ILE A 1 109 ? -6.464 -11.030 18.994 1.00 63.25 109 ILE A N 1
ATOM 823 C CA . ILE A 1 109 ? -7.433 -10.281 19.808 1.00 63.25 109 ILE A CA 1
ATOM 824 C C . ILE A 1 109 ? -8.747 -11.064 19.965 1.00 63.25 109 ILE A C 1
ATOM 826 O O . ILE A 1 109 ? -9.358 -11.034 21.032 1.00 63.25 109 ILE A O 1
ATOM 830 N N . SER A 1 110 ? -9.193 -11.753 18.912 1.00 58.78 110 SER A N 1
ATOM 831 C CA . SER A 1 110 ? -10.490 -12.441 18.902 1.00 58.78 110 SER A CA 1
ATOM 832 C C . SER A 1 110 ? -10.502 -13.762 19.688 1.00 58.78 110 SER A C 1
ATOM 834 O O . SER A 1 110 ? -11.530 -14.131 20.255 1.00 58.78 110 SER A O 1
ATOM 836 N N . GLU A 1 111 ? -9.362 -14.456 19.769 1.00 56.38 111 GLU A N 1
ATOM 837 C CA . GLU A 1 111 ? -9.250 -15.774 20.410 1.00 56.38 111 GLU A CA 1
ATOM 838 C C . GLU A 1 111 ? -8.981 -15.693 21.922 1.00 56.38 111 GLU A C 1
ATOM 840 O O . GLU A 1 111 ? -9.420 -16.559 22.685 1.00 56.38 111 GLU A O 1
ATOM 845 N N . ARG A 1 112 ? -8.293 -14.645 22.396 1.00 53.94 112 ARG A N 1
ATOM 846 C CA . ARG A 1 112 ? -7.923 -14.490 23.811 1.00 53.94 112 ARG A CA 1
ATOM 847 C C . ARG A 1 112 ? -8.832 -13.492 24.522 1.00 53.94 112 ARG A C 1
ATOM 849 O O . ARG A 1 112 ? -8.567 -12.297 24.578 1.00 53.94 112 ARG A O 1
ATOM 856 N N . ARG A 1 113 ? -9.867 -14.005 25.186 1.00 48.56 113 ARG A N 1
ATOM 857 C CA . ARG A 1 113 ? -10.758 -13.237 26.077 1.00 48.56 113 ARG A CA 1
ATOM 858 C C . ARG A 1 113 ? -10.096 -12.638 27.340 1.00 48.56 113 ARG A C 1
ATOM 860 O O . ARG A 1 113 ? -10.842 -12.201 28.207 1.00 48.56 113 ARG A O 1
ATOM 867 N N . MET A 1 114 ? -8.764 -12.581 27.485 1.00 41.09 114 MET A N 1
ATOM 868 C CA . MET A 1 114 ? -8.093 -11.953 28.641 1.00 41.09 114 MET A CA 1
ATOM 869 C C . MET A 1 114 ? -6.628 -11.515 28.388 1.00 41.09 114 MET A C 1
ATOM 871 O O . MET A 1 114 ? -5.804 -12.316 27.966 1.00 41.09 114 MET A O 1
ATOM 875 N N . SER A 1 115 ? -6.357 -10.250 28.745 1.00 35.94 115 SER A N 1
ATOM 876 C CA . SER A 1 115 ? -5.185 -9.663 29.438 1.00 35.94 115 SER A CA 1
ATOM 877 C C . SER A 1 115 ? -3.719 -9.932 29.007 1.00 35.94 115 SER A C 1
ATOM 879 O O . SER A 1 115 ? -3.218 -11.040 29.157 1.00 35.94 115 SER A O 1
ATOM 881 N N . VAL A 1 116 ? -3.031 -8.801 28.755 1.00 39.19 116 VAL A N 1
ATOM 882 C CA . VAL A 1 116 ? -1.603 -8.450 28.990 1.00 39.19 116 VAL A CA 1
ATOM 883 C C . VAL A 1 116 ? -0.554 -8.813 27.919 1.00 39.19 116 VAL A C 1
ATOM 885 O O . VAL A 1 116 ? -0.272 -9.975 27.664 1.00 39.19 116 VAL A O 1
ATOM 888 N N . ASP A 1 117 ? 0.036 -7.742 27.366 1.00 38.44 117 ASP A N 1
ATOM 889 C CA . ASP A 1 117 ? 1.436 -7.541 26.940 1.00 38.44 117 ASP A CA 1
ATOM 890 C C . ASP A 1 117 ? 2.193 -8.685 26.255 1.00 38.44 117 ASP A C 1
ATOM 892 O O . ASP A 1 117 ? 3.300 -9.040 26.653 1.00 38.44 117 ASP A O 1
ATOM 896 N N . GLU A 1 118 ? 1.671 -9.186 25.142 1.00 43.34 118 GLU A N 1
ATOM 897 C CA . GLU A 1 118 ? 2.566 -9.640 24.077 1.00 43.34 118 GLU A CA 1
ATOM 898 C C . GLU A 1 118 ? 2.599 -8.517 23.035 1.00 43.34 118 GLU A C 1
ATOM 900 O O . GLU A 1 118 ? 1.675 -8.373 22.232 1.00 43.34 118 GLU A O 1
ATOM 905 N N . ASP A 1 119 ? 3.621 -7.656 23.123 1.00 44.41 119 ASP A N 1
ATOM 906 C CA . ASP A 1 119 ? 3.987 -6.722 22.056 1.00 44.41 119 ASP A CA 1
ATOM 907 C C . ASP A 1 119 ? 4.320 -7.561 20.820 1.00 44.41 119 ASP A C 1
ATOM 909 O O . ASP A 1 119 ? 5.404 -8.130 20.678 1.00 44.41 119 ASP A O 1
ATOM 913 N N . ILE A 1 120 ? 3.323 -7.717 19.954 1.00 48.41 120 ILE A N 1
ATOM 914 C CA . ILE A 1 120 ? 3.494 -8.348 18.656 1.00 48.41 120 ILE A CA 1
ATOM 915 C C . ILE A 1 120 ? 4.284 -7.353 17.816 1.00 48.41 120 ILE A C 1
ATOM 917 O O . ILE A 1 120 ? 3.780 -6.271 17.527 1.00 48.41 120 ILE A O 1
ATOM 921 N N . ASP A 1 121 ? 5.519 -7.748 17.500 1.00 49.50 121 ASP A N 1
ATOM 922 C CA . ASP A 1 121 ? 6.369 -7.281 16.402 1.00 49.50 121 ASP A CA 1
ATOM 923 C C . ASP A 1 121 ? 6.013 -5.865 15.933 1.00 49.50 121 ASP A C 1
ATOM 925 O O . ASP A 1 121 ? 5.184 -5.683 15.039 1.00 49.50 121 ASP A O 1
ATOM 929 N N . HIS A 1 122 ? 6.590 -4.847 16.584 1.00 58.56 122 HIS A N 1
ATOM 930 C CA . HIS A 1 122 ? 6.428 -3.470 16.133 1.00 58.56 122 HIS A CA 1
ATOM 931 C C . HIS A 1 122 ? 6.841 -3.410 14.665 1.00 58.56 122 HIS A C 1
ATOM 933 O O . HIS A 1 122 ? 8.026 -3.533 14.347 1.00 58.56 122 HIS A O 1
ATOM 939 N N . ASN A 1 123 ? 5.864 -3.220 13.772 1.00 64.06 123 ASN A N 1
ATOM 940 C CA . ASN A 1 123 ? 6.155 -2.911 12.383 1.00 64.06 123 ASN A CA 1
ATOM 941 C C . ASN A 1 123 ? 7.206 -1.797 12.376 1.00 64.06 123 ASN A C 1
ATOM 943 O O . ASN A 1 123 ? 7.026 -0.797 13.082 1.00 64.06 123 ASN A O 1
ATOM 947 N N . PRO A 1 124 ? 8.326 -1.989 11.660 1.00 75.94 124 PRO A N 1
ATOM 948 C CA . PRO A 1 124 ? 9.452 -1.089 11.781 1.00 75.94 124 PRO A CA 1
ATOM 949 C C . PRO A 1 124 ? 9.006 0.313 11.394 1.00 75.94 124 PRO A C 1
ATOM 951 O O . PRO A 1 124 ? 8.266 0.502 10.426 1.00 75.94 124 PRO A O 1
ATOM 954 N N . LEU A 1 125 ? 9.469 1.289 12.165 1.00 81.31 125 LEU A N 1
ATOM 955 C CA . LEU A 1 125 ? 9.335 2.685 11.807 1.00 81.31 125 LEU A CA 1
ATOM 956 C C . LEU A 1 125 ? 10.201 2.928 10.566 1.00 81.31 125 LEU A C 1
ATOM 958 O O . LEU A 1 125 ? 11.411 2.699 10.575 1.00 81.31 125 LEU A O 1
ATOM 962 N N . VAL A 1 126 ? 9.551 3.315 9.475 1.00 83.75 126 VAL A N 1
ATOM 963 C CA . VAL A 1 126 ? 10.163 3.566 8.173 1.00 83.75 126 VAL A CA 1
ATOM 964 C C . VAL A 1 126 ? 10.223 5.068 7.958 1.00 83.75 126 VAL A C 1
ATOM 966 O O . VAL A 1 126 ? 9.214 5.753 8.102 1.00 83.75 126 VAL A O 1
ATOM 969 N N . GLN A 1 127 ? 11.388 5.576 7.560 1.00 85.50 127 GLN A N 1
ATOM 970 C CA . GLN A 1 127 ? 11.496 6.955 7.097 1.00 85.50 127 GLN A CA 1
ATOM 971 C C . GLN A 1 127 ? 11.082 7.059 5.631 1.00 85.50 127 GLN A C 1
ATOM 973 O O . GLN A 1 127 ? 11.636 6.380 4.766 1.00 85.50 127 GLN A O 1
ATOM 978 N N . LEU A 1 128 ? 10.125 7.936 5.343 1.00 80.75 128 LEU A N 1
ATOM 979 C CA . LEU A 1 128 ? 9.734 8.276 3.984 1.00 80.75 128 LEU A CA 1
ATOM 980 C C . LEU A 1 128 ? 10.867 9.036 3.280 1.00 80.75 128 LEU A C 1
ATOM 982 O O . LEU A 1 128 ? 11.295 10.102 3.722 1.00 80.75 128 LEU A O 1
ATOM 986 N N . GLU A 1 129 ? 11.297 8.520 2.128 1.00 75.25 129 GLU A N 1
ATOM 987 C CA . GLU A 1 129 ? 12.252 9.197 1.236 1.00 75.25 129 GLU A CA 1
ATOM 988 C C . GLU A 1 129 ? 11.603 10.306 0.385 1.00 75.25 129 GLU A C 1
ATOM 990 O O . GLU A 1 129 ? 12.291 11.021 -0.345 1.00 75.25 129 GLU A O 1
ATOM 995 N N . LEU A 1 130 ? 10.280 10.465 0.474 1.00 67.69 130 LEU A N 1
ATOM 996 C CA . LEU A 1 130 ? 9.527 11.495 -0.239 1.00 67.69 130 LEU A CA 1
ATOM 997 C C . LEU A 1 130 ? 9.916 12.890 0.272 1.00 67.69 130 LEU A C 1
ATOM 999 O O . LEU A 1 130 ? 9.869 13.169 1.473 1.00 67.69 130 LEU A O 1
ATOM 1003 N N . SER A 1 131 ? 10.284 13.790 -0.644 1.00 69.00 131 SER A N 1
ATOM 1004 C CA . SER A 1 131 ? 10.430 15.213 -0.326 1.00 69.00 131 SER A CA 1
ATOM 1005 C C . SER A 1 131 ? 9.131 15.961 -0.626 1.00 69.00 131 SER A C 1
ATOM 1007 O O . SER A 1 131 ? 8.442 15.656 -1.597 1.00 69.00 131 SER A O 1
ATOM 1009 N N . LEU A 1 132 ? 8.797 16.971 0.185 1.00 68.62 132 LEU A N 1
ATOM 1010 C CA . LEU A 1 132 ? 7.582 17.781 -0.003 1.00 68.62 132 LEU A CA 1
ATOM 1011 C C . LEU A 1 132 ? 7.512 18.412 -1.403 1.00 68.62 132 LEU A C 1
ATOM 1013 O O . LEU A 1 132 ? 6.472 18.428 -2.049 1.00 68.62 132 LEU A O 1
ATOM 1017 N N . GLU A 1 133 ? 8.660 18.812 -1.939 1.00 71.00 133 GLU A N 1
ATOM 1018 C CA . GLU A 1 133 ? 8.802 19.358 -3.293 1.00 71.00 133 GLU A CA 1
ATOM 1019 C C . GLU A 1 133 ? 8.296 18.408 -4.395 1.00 71.00 133 GLU A C 1
ATOM 1021 O O . GLU A 1 133 ? 7.879 18.856 -5.464 1.00 71.00 133 GLU A O 1
ATOM 1026 N N . GLN A 1 134 ? 8.340 17.089 -4.166 1.00 73.75 134 GLN A N 1
ATOM 1027 C CA . GLN A 1 134 ? 7.883 16.098 -5.144 1.00 73.75 134 GLN A CA 1
ATOM 1028 C C . GLN A 1 134 ? 6.358 16.050 -5.254 1.00 73.75 134 GLN A C 1
ATOM 1030 O O . GLN A 1 134 ? 5.859 15.771 -6.346 1.00 73.75 134 GLN A O 1
ATOM 1035 N N . ILE A 1 135 ? 5.645 16.354 -4.163 1.00 79.06 135 ILE A N 1
ATOM 1036 C CA . ILE A 1 135 ? 4.177 16.320 -4.090 1.00 79.06 135 ILE A CA 1
ATOM 1037 C C . ILE A 1 135 ? 3.529 17.686 -4.353 1.00 79.06 135 ILE A C 1
ATOM 1039 O O . ILE A 1 135 ? 2.311 17.786 -4.485 1.00 79.06 135 ILE A O 1
ATOM 1043 N N . GLU A 1 136 ? 4.328 18.743 -4.466 1.00 83.56 136 GLU A N 1
ATOM 1044 C CA . GLU A 1 136 ? 3.864 20.083 -4.810 1.00 83.56 136 GLU A CA 1
ATOM 1045 C C . GLU A 1 136 ? 3.865 20.340 -6.322 1.00 83.56 136 GLU A C 1
ATOM 1047 O O . GLU A 1 136 ? 4.509 19.654 -7.114 1.00 83.56 136 GLU A O 1
ATOM 1052 N N . LYS A 1 137 ? 3.173 21.403 -6.752 1.00 85.44 137 LYS A N 1
ATOM 1053 C CA . LYS A 1 137 ? 3.158 21.819 -8.164 1.00 85.44 137 LYS A CA 1
ATOM 1054 C C . LYS A 1 137 ? 4.468 22.457 -8.629 1.00 85.44 137 LYS A C 1
ATOM 1056 O O . LYS A 1 137 ? 4.603 22.693 -9.823 1.00 85.44 137 LYS A O 1
ATOM 1061 N N . GLY A 1 138 ? 5.410 22.773 -7.734 1.00 83.69 138 GLY A N 1
ATOM 1062 C CA . GLY A 1 138 ? 6.748 23.259 -8.102 1.00 83.69 138 GLY A CA 1
ATOM 1063 C C . GLY A 1 138 ? 6.758 24.490 -9.022 1.00 83.69 138 GLY A C 1
ATOM 1064 O O . GLY A 1 138 ? 7.604 24.591 -9.903 1.00 83.69 138 GLY A O 1
ATOM 1065 N N . GLY A 1 139 ? 5.783 25.395 -8.874 1.00 88.38 139 GLY A N 1
ATOM 1066 C CA . GLY A 1 139 ? 5.634 26.590 -9.718 1.00 88.38 139 GLY A CA 1
ATOM 1067 C C . GLY A 1 139 ? 4.858 26.390 -11.028 1.00 88.38 139 GLY A C 1
ATOM 1068 O O . GLY A 1 139 ? 4.598 27.368 -11.728 1.00 88.38 139 GLY A O 1
ATOM 1069 N N . TYR A 1 140 ? 4.429 25.167 -11.355 1.00 92.50 140 TYR A N 1
ATOM 1070 C CA . TYR A 1 140 ? 3.585 24.902 -12.520 1.00 92.50 140 TYR A CA 1
ATOM 1071 C C . TYR A 1 140 ? 2.088 25.139 -12.226 1.00 92.50 140 TYR A C 1
ATOM 1073 O O . TYR A 1 140 ? 1.622 24.903 -11.108 1.00 92.50 140 TYR A O 1
ATOM 1081 N N . PRO A 1 141 ? 1.281 25.532 -13.230 1.00 92.94 141 PRO A N 1
ATOM 1082 C CA . PRO A 1 141 ? -0.169 25.695 -13.068 1.00 92.94 141 PRO A CA 1
ATOM 1083 C C . PRO A 1 141 ? -0.921 24.405 -12.687 1.00 92.94 141 PRO A C 1
ATOM 1085 O O . PRO A 1 141 ? -1.893 24.446 -11.926 1.00 92.94 141 PRO A O 1
ATOM 1088 N N . HIS A 1 142 ? -0.472 23.252 -13.198 1.00 93.88 142 HIS A N 1
ATOM 1089 C CA . HIS A 1 142 ? -1.129 21.950 -13.034 1.00 93.88 142 HIS A CA 1
ATOM 1090 C C . HIS A 1 142 ? -0.100 20.832 -12.817 1.00 93.88 142 HIS A C 1
ATOM 1092 O O . HIS A 1 142 ? 0.975 20.869 -13.417 1.00 93.88 142 HIS A O 1
ATOM 1098 N N . PHE A 1 143 ? -0.459 19.810 -12.028 1.00 92.06 143 PHE A N 1
ATOM 1099 C CA . PHE A 1 143 ? 0.388 18.633 -11.779 1.00 92.06 143 PHE A CA 1
ATOM 1100 C C . PHE A 1 143 ? 0.760 17.891 -13.062 1.00 92.06 143 PHE A C 1
ATOM 1102 O O . PHE A 1 143 ? 1.932 17.618 -13.276 1.00 92.06 143 PHE A O 1
ATOM 1109 N N . MET A 1 144 ? -0.198 17.692 -13.973 1.00 95.88 144 MET A N 1
ATOM 1110 C CA . MET A 1 144 ? 0.067 17.041 -15.261 1.00 95.88 144 MET A CA 1
ATOM 1111 C C . MET A 1 144 ? 1.178 17.746 -16.053 1.00 95.88 144 MET A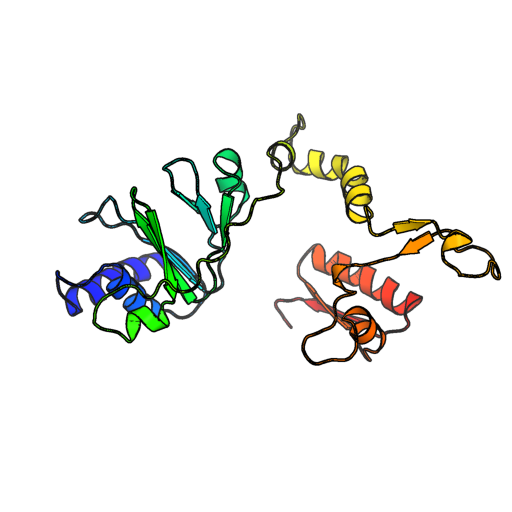 C 1
ATOM 1113 O O . MET A 1 144 ? 2.035 17.089 -16.635 1.00 95.88 144 MET A O 1
ATOM 1117 N N . LEU A 1 145 ? 1.198 19.086 -16.061 1.00 95.81 145 LEU A N 1
ATOM 1118 C CA . LEU A 1 145 ? 2.254 19.828 -16.749 1.00 95.81 145 LEU A CA 1
ATOM 1119 C C . LEU A 1 145 ? 3.599 19.666 -16.034 1.00 95.81 145 LEU A C 1
ATOM 1121 O O . LEU A 1 145 ? 4.592 19.412 -16.706 1.00 95.81 145 LEU A O 1
ATOM 1125 N N . LYS A 1 146 ? 3.631 19.757 -14.696 1.00 94.62 146 LYS A N 1
ATOM 1126 C CA . LYS A 1 146 ? 4.842 19.466 -13.911 1.00 94.62 146 LYS A CA 1
ATOM 1127 C C . LYS A 1 146 ? 5.392 18.079 -14.251 1.00 94.62 146 LYS A C 1
ATOM 1129 O O . LYS A 1 146 ? 6.556 17.966 -14.602 1.00 94.62 146 LYS A O 1
ATOM 1134 N N . GLU A 1 147 ? 4.556 17.046 -14.199 1.00 94.38 147 GLU A N 1
ATOM 1135 C CA . GLU A 1 147 ? 4.951 15.654 -14.439 1.00 94.38 147 GLU A CA 1
ATOM 1136 C C . GLU A 1 147 ? 5.465 15.422 -15.865 1.00 94.38 147 GLU A C 1
ATOM 1138 O O . GLU A 1 147 ? 6.453 14.713 -16.044 1.00 94.38 147 GLU A O 1
ATOM 1143 N N . ILE A 1 148 ? 4.858 16.058 -16.878 1.00 96.06 148 ILE A N 1
ATOM 1144 C CA . ILE A 1 148 ? 5.371 16.042 -18.259 1.00 96.06 148 ILE A CA 1
ATOM 1145 C C . ILE A 1 148 ? 6.765 16.679 -18.324 1.00 96.06 148 ILE A C 1
ATOM 1147 O O . ILE A 1 148 ? 7.668 16.121 -18.946 1.00 96.06 148 ILE A O 1
ATOM 1151 N N . MET A 1 149 ? 6.961 17.829 -17.676 1.00 95.94 149 MET A N 1
ATOM 1152 C CA . MET A 1 149 ? 8.250 18.529 -17.684 1.00 95.94 149 MET A CA 1
ATOM 1153 C C . MET A 1 149 ? 9.321 17.813 -16.843 1.00 95.94 149 MET A C 1
ATOM 1155 O O . MET A 1 149 ? 10.506 17.884 -17.170 1.00 95.94 149 MET A O 1
ATOM 1159 N N . ASP A 1 150 ? 8.918 17.072 -15.809 1.00 93.62 150 ASP A N 1
ATOM 1160 C CA . ASP A 1 150 ? 9.801 16.297 -14.933 1.00 93.62 150 ASP A CA 1
ATOM 1161 C C . ASP A 1 150 ? 10.308 14.991 -15.587 1.00 93.62 150 ASP A C 1
ATOM 1163 O O . ASP A 1 150 ? 11.254 14.386 -15.074 1.00 93.62 150 ASP A O 1
ATOM 1167 N N . GLN A 1 151 ? 9.761 14.566 -16.739 1.00 96.00 151 GLN A N 1
ATOM 1168 C CA . GLN A 1 151 ? 10.081 13.280 -17.387 1.00 96.00 151 GLN A CA 1
ATOM 1169 C C . GLN A 1 151 ? 11.584 13.033 -17.584 1.00 96.00 151 GLN A C 1
ATOM 1171 O O . GLN A 1 151 ? 12.058 11.919 -17.357 1.00 96.00 151 GLN A O 1
ATOM 1176 N N . ALA A 1 152 ? 12.358 14.057 -17.960 1.00 95.38 152 ALA A N 1
ATOM 1177 C CA . ALA A 1 152 ? 13.805 13.920 -18.143 1.00 95.38 152 ALA A CA 1
ATOM 1178 C C . ALA A 1 152 ? 14.518 13.544 -16.830 1.00 95.38 152 ALA A C 1
ATOM 1180 O O . ALA A 1 152 ? 15.346 12.631 -16.802 1.00 95.38 152 ALA A O 1
ATOM 1181 N N . LYS A 1 153 ? 14.144 14.199 -15.724 1.00 93.19 153 LYS A N 1
ATOM 1182 C CA . LYS A 1 153 ? 14.668 13.909 -14.384 1.00 93.19 153 LYS A CA 1
ATOM 1183 C C . LYS A 1 153 ? 14.176 12.549 -13.883 1.00 93.19 153 LYS A C 1
ATOM 1185 O O . LYS A 1 153 ? 14.950 11.808 -13.278 1.00 93.19 153 LYS A O 1
ATOM 1190 N N . CYS A 1 154 ? 12.920 12.192 -14.159 1.00 91.88 154 CYS A N 1
ATOM 1191 C CA . CYS A 1 154 ? 12.369 10.871 -13.847 1.00 91.88 154 CYS A CA 1
ATOM 1192 C C . CYS A 1 154 ? 13.145 9.751 -14.550 1.00 91.88 154 CYS A C 1
ATOM 1194 O O . CYS A 1 154 ? 13.464 8.746 -13.914 1.00 91.88 154 CYS A O 1
ATOM 1196 N N . LEU A 1 155 ? 13.506 9.931 -15.824 1.00 92.94 155 LEU A N 1
ATOM 1197 C CA . LEU A 1 155 ? 14.324 8.973 -16.567 1.00 92.94 155 LEU A CA 1
ATOM 1198 C C . LEU A 1 155 ? 15.738 8.865 -15.981 1.00 92.94 155 LEU A C 1
ATOM 1200 O O . LEU A 1 155 ? 16.223 7.758 -15.754 1.00 92.94 155 LEU A O 1
ATOM 1204 N N . GLU A 1 156 ? 16.383 9.994 -15.675 1.00 92.31 156 GLU A N 1
ATOM 1205 C CA . GLU A 1 156 ? 17.706 10.000 -15.039 1.00 92.31 156 GLU A CA 1
ATOM 1206 C C . GLU A 1 156 ? 17.683 9.249 -13.699 1.00 92.31 156 GLU A C 1
ATOM 1208 O O . GLU A 1 156 ? 18.513 8.372 -13.459 1.00 92.31 156 GLU A O 1
ATOM 1213 N N . ASN A 1 157 ? 16.696 9.537 -12.848 1.00 89.88 157 ASN A N 1
ATOM 1214 C CA . ASN A 1 157 ? 16.525 8.866 -11.561 1.00 89.88 157 ASN A CA 1
ATOM 1215 C C . ASN A 1 157 ? 16.193 7.377 -11.718 1.00 89.88 157 ASN A C 1
ATOM 1217 O O . ASN A 1 157 ? 16.701 6.558 -10.955 1.00 89.88 157 ASN A O 1
ATOM 1221 N N . SER A 1 158 ? 15.413 7.007 -12.736 1.00 90.38 158 SER A N 1
ATOM 1222 C CA . SER A 1 158 ? 15.120 5.605 -13.060 1.00 90.38 158 SER A CA 1
ATOM 1223 C C . SER A 1 158 ? 16.362 4.845 -13.531 1.00 90.38 158 SER A C 1
ATOM 1225 O O . SER A 1 158 ? 16.464 3.643 -13.310 1.00 90.38 158 SER A O 1
ATOM 1227 N N . CYS A 1 159 ? 17.345 5.521 -14.118 1.00 89.56 159 CYS A N 1
ATOM 1228 C CA . CYS A 1 159 ? 18.615 4.917 -14.524 1.00 89.56 159 CYS A CA 1
ATOM 1229 C C . CYS A 1 159 ? 19.707 4.992 -13.438 1.00 89.56 159 CYS A C 1
ATOM 1231 O O . CYS A 1 159 ? 20.703 4.261 -13.510 1.00 89.56 159 CYS A O 1
ATOM 1233 N N . ARG A 1 160 ? 19.549 5.868 -12.437 1.00 89.31 160 ARG A N 1
ATOM 1234 C CA . ARG A 1 160 ? 20.548 6.142 -11.395 1.00 89.31 160 ARG A CA 1
ATOM 1235 C C . ARG A 1 160 ? 20.901 4.869 -10.626 1.00 89.31 160 ARG A C 1
ATOM 1237 O O . ARG A 1 160 ? 20.030 4.150 -10.152 1.00 89.31 160 ARG A O 1
ATOM 1244 N N . GLY A 1 161 ? 22.200 4.580 -10.532 1.00 87.69 161 GLY A N 1
ATOM 1245 C CA . GLY A 1 161 ? 22.719 3.377 -9.868 1.00 87.69 161 GLY A CA 1
ATOM 1246 C C . GLY A 1 161 ? 22.479 2.061 -10.622 1.00 87.69 161 GLY A C 1
ATOM 1247 O O . GLY A 1 161 ? 22.973 1.029 -10.178 1.00 87.69 161 GLY A O 1
ATOM 1248 N N . ARG A 1 162 ? 21.767 2.084 -11.760 1.00 89.19 162 ARG A N 1
ATOM 1249 C CA . ARG A 1 162 ? 21.462 0.897 -12.578 1.00 89.19 162 ARG A CA 1
ATOM 1250 C C . ARG A 1 162 ? 22.300 0.814 -13.851 1.00 89.19 162 ARG A C 1
ATOM 1252 O O . ARG A 1 162 ? 22.562 -0.285 -14.321 1.00 89.19 162 ARG A O 1
ATOM 1259 N N . LEU A 1 163 ? 22.743 1.948 -14.395 1.00 88.31 163 LEU A N 1
ATOM 1260 C CA . LEU A 1 163 ? 23.650 2.011 -15.546 1.00 88.31 163 LEU A CA 1
ATOM 1261 C C . LEU A 1 163 ? 25.078 2.324 -15.092 1.00 88.31 163 LEU A C 1
ATOM 1263 O O . LEU A 1 163 ? 25.301 3.302 -14.378 1.00 88.31 163 LEU A O 1
ATOM 1267 N N . TYR A 1 164 ? 26.054 1.537 -15.540 1.00 83.00 164 TYR A N 1
ATOM 1268 C CA . TYR A 1 164 ? 27.471 1.780 -15.260 1.00 83.00 164 TYR A CA 1
ATOM 1269 C C . TYR A 1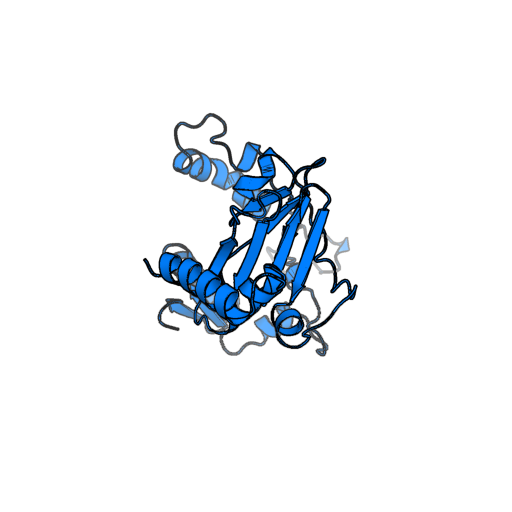 164 ? 28.321 1.608 -16.513 1.00 83.00 164 TYR A C 1
ATOM 1271 O O . TYR A 1 164 ? 27.989 0.841 -17.413 1.00 83.00 164 TYR A O 1
ATOM 1279 N N . ARG A 1 165 ? 29.427 2.346 -16.595 1.00 79.69 165 ARG A N 1
ATOM 1280 C CA . ARG A 1 165 ? 30.335 2.257 -17.737 1.00 79.69 165 ARG A CA 1
ATOM 1281 C C . ARG A 1 165 ? 31.206 1.013 -17.594 1.00 79.69 165 ARG A C 1
ATOM 1283 O O . ARG A 1 165 ? 31.841 0.834 -16.557 1.00 79.69 165 ARG A O 1
ATOM 1290 N N . LEU A 1 166 ? 31.251 0.189 -18.635 1.00 71.38 166 LEU A N 1
ATOM 1291 C CA . LEU A 1 166 ? 32.173 -0.942 -18.700 1.00 71.38 166 LEU A CA 1
ATOM 1292 C C . LEU A 1 166 ? 33.589 -0.390 -18.914 1.00 71.38 166 LEU A C 1
ATOM 1294 O O . LEU A 1 166 ? 33.810 0.434 -19.801 1.00 71.38 166 LEU A O 1
ATOM 1298 N N . THR A 1 167 ? 34.524 -0.773 -18.049 1.00 65.06 167 THR A N 1
ATOM 1299 C CA . THR A 1 167 ? 35.946 -0.395 -18.122 1.00 65.06 167 THR A CA 1
ATOM 1300 C C . THR A 1 167 ? 36.810 -1.651 -18.034 1.00 65.06 167 THR A C 1
ATOM 1302 O O . THR A 1 167 ? 36.336 -2.683 -17.560 1.00 65.06 167 THR A O 1
ATOM 1305 N N . GLU A 1 168 ? 38.088 -1.578 -18.419 1.00 54.06 168 GLU A N 1
ATOM 1306 C CA . GLU A 1 168 ? 39.038 -2.705 -18.314 1.00 54.06 168 GLU A CA 1
ATOM 1307 C C . GLU A 1 168 ? 39.097 -3.317 -16.896 1.00 54.06 168 GLU A C 1
ATOM 1309 O O . GLU A 1 168 ? 39.265 -4.524 -16.738 1.00 54.06 168 GLU A O 1
ATOM 1314 N N . ALA A 1 169 ? 38.845 -2.517 -15.851 1.00 53.97 169 ALA A N 1
ATOM 1315 C CA . ALA A 1 169 ? 38.779 -2.967 -14.456 1.00 53.97 169 ALA A CA 1
ATOM 1316 C C . ALA A 1 169 ? 37.579 -3.888 -14.134 1.00 53.97 169 ALA A C 1
ATOM 1318 O O . ALA A 1 169 ? 37.554 -4.505 -13.073 1.00 53.97 169 ALA A O 1
ATOM 1319 N N . THR A 1 170 ? 36.588 -3.990 -15.026 1.00 57.66 170 THR A N 1
ATOM 1320 C CA . THR A 1 170 ? 35.435 -4.901 -14.881 1.00 57.66 170 THR A CA 1
ATOM 1321 C C . THR A 1 170 ? 35.695 -6.307 -15.438 1.00 57.66 170 THR A C 1
ATOM 1323 O O . THR A 1 170 ? 34.834 -7.172 -15.313 1.00 57.66 170 THR A O 1
ATOM 1326 N N . GLY A 1 171 ? 36.878 -6.562 -16.019 1.00 53.50 171 GLY A N 1
ATOM 1327 C CA . GLY A 1 171 ? 37.312 -7.898 -16.453 1.00 53.50 171 GLY A CA 1
ATOM 1328 C C . GLY A 1 171 ? 36.652 -8.429 -17.732 1.00 53.50 171 GLY A C 1
ATOM 1329 O O . GLY A 1 171 ? 36.872 -9.584 -18.088 1.00 53.50 171 GLY A O 1
ATOM 1330 N N . ILE A 1 172 ? 35.860 -7.613 -18.434 1.00 56.47 172 ILE A N 1
ATOM 1331 C CA . ILE A 1 172 ? 35.214 -7.989 -19.697 1.00 56.47 172 ILE A CA 1
ATOM 1332 C C . ILE A 1 172 ? 36.087 -7.479 -20.847 1.00 56.47 172 ILE A C 1
ATOM 1334 O O . ILE A 1 172 ? 36.216 -6.271 -21.035 1.00 56.47 172 ILE A O 1
ATOM 1338 N N . ALA A 1 173 ? 36.717 -8.402 -21.581 1.00 48.47 173 ALA A N 1
ATOM 1339 C CA . ALA A 1 173 ? 37.603 -8.080 -22.696 1.00 48.47 173 ALA A CA 1
ATOM 1340 C C . ALA A 1 173 ? 36.860 -7.302 -23.798 1.00 48.47 173 ALA A C 1
ATOM 1342 O O . ALA A 1 173 ? 35.749 -7.671 -24.188 1.00 48.47 173 ALA A O 1
ATOM 1343 N N . GLU A 1 174 ? 37.495 -6.237 -24.298 1.00 51.31 174 GLU A N 1
ATOM 1344 C CA . GLU A 1 174 ? 37.070 -5.451 -25.460 1.00 51.31 174 GLU A CA 1
ATOM 1345 C C . GLU A 1 174 ? 37.155 -6.291 -26.743 1.00 51.31 174 GLU A C 1
ATOM 1347 O O . GLU A 1 174 ? 38.017 -6.071 -27.583 1.00 51.31 174 GLU A O 1
ATOM 1352 N N . ASP A 1 175 ? 36.274 -7.272 -26.913 1.00 52.53 175 ASP A N 1
ATOM 1353 C CA . ASP A 1 175 ? 36.179 -7.993 -28.182 1.00 52.53 175 ASP A CA 1
ATOM 1354 C C . ASP A 1 175 ? 34.721 -8.158 -28.599 1.00 52.53 175 ASP A C 1
ATOM 1356 O O . ASP A 1 175 ? 34.088 -9.208 -28.510 1.00 52.53 175 ASP A O 1
ATOM 1360 N N . SER A 1 176 ? 34.131 -7.021 -28.955 1.00 49.03 176 SER A N 1
ATOM 1361 C CA . SER A 1 176 ? 33.092 -6.868 -29.974 1.00 49.03 176 SER A CA 1
ATOM 1362 C C . SER A 1 176 ? 32.577 -5.435 -29.909 1.00 49.03 176 SER A C 1
ATOM 1364 O O . SER A 1 176 ? 32.313 -4.867 -28.851 1.00 49.03 176 SER A O 1
ATOM 1366 N N . ILE A 1 177 ? 32.464 -4.821 -31.076 1.00 51.31 177 ILE A N 1
ATOM 1367 C CA . ILE A 1 177 ? 31.913 -3.486 -31.293 1.00 51.31 177 ILE A CA 1
ATOM 1368 C C . ILE A 1 177 ? 30.676 -3.248 -30.392 1.00 51.31 177 ILE A C 1
ATOM 1370 O O . ILE A 1 177 ? 29.708 -3.998 -30.479 1.00 51.31 177 ILE A O 1
ATOM 1374 N N . SER A 1 178 ? 30.697 -2.163 -29.595 1.00 54.47 178 SER A N 1
ATOM 1375 C CA . SER A 1 178 ? 29.546 -1.366 -29.088 1.00 54.47 178 SER A CA 1
ATOM 1376 C C . SER A 1 178 ? 29.022 -1.456 -27.638 1.00 54.47 178 SER A C 1
ATOM 1378 O O . SER A 1 178 ? 28.190 -0.614 -27.290 1.00 54.47 178 SER A O 1
ATOM 1380 N N . LYS A 1 179 ? 29.497 -2.317 -26.727 1.00 58.47 179 LYS A N 1
ATOM 1381 C CA . LYS A 1 179 ? 28.972 -2.307 -25.336 1.00 58.47 179 LYS A CA 1
ATOM 1382 C C . LYS A 1 179 ? 29.787 -1.410 -24.395 1.00 58.47 179 LYS A C 1
ATOM 1384 O O . LYS A 1 179 ? 30.687 -1.861 -23.705 1.00 58.47 179 LYS A O 1
ATOM 1389 N N . LYS A 1 180 ? 29.448 -0.114 -24.352 1.00 70.12 180 LYS A N 1
ATOM 1390 C CA . LYS A 1 180 ? 30.049 0.874 -23.421 1.00 70.12 180 LYS A CA 1
ATOM 1391 C C . LYS A 1 180 ? 29.450 0.847 -22.008 1.00 70.12 180 LYS A C 1
ATOM 1393 O O . LYS A 1 180 ? 30.035 1.408 -21.084 1.00 70.12 180 LYS A O 1
ATOM 1398 N N . TRP A 1 181 ? 28.279 0.238 -21.845 1.00 79.38 181 TRP A N 1
ATOM 1399 C CA . TRP A 1 181 ? 27.480 0.308 -20.625 1.00 79.38 181 TRP A CA 1
ATOM 1400 C C . TRP A 1 181 ? 27.008 -1.079 -20.194 1.00 79.38 181 TRP A C 1
ATOM 1402 O O . TRP A 1 181 ? 26.605 -1.886 -21.031 1.00 79.38 181 TRP A O 1
ATOM 1412 N N . GLY A 1 182 ? 27.061 -1.328 -18.889 1.00 83.38 182 GLY A N 1
ATOM 1413 C CA . GLY A 1 182 ? 26.442 -2.451 -18.205 1.00 83.38 182 GLY A CA 1
ATOM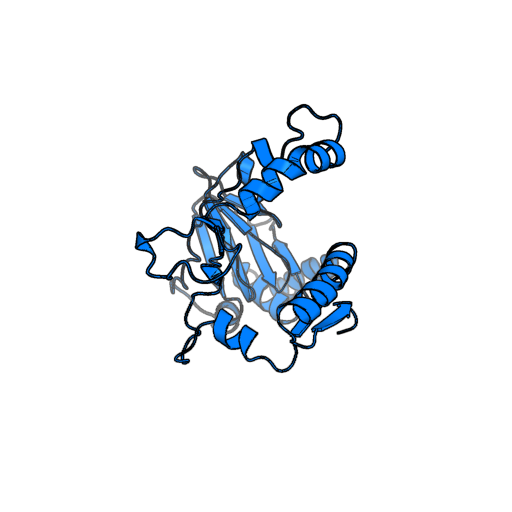 1414 C C . GLY A 1 182 ? 25.192 -1.998 -17.453 1.00 83.38 182 GLY A C 1
ATOM 1415 O O . GLY A 1 182 ? 25.035 -0.815 -17.131 1.00 83.38 182 GLY A O 1
ATOM 1416 N N . ILE A 1 183 ? 24.305 -2.955 -17.187 1.00 88.25 183 ILE A N 1
ATOM 1417 C CA . ILE A 1 183 ? 23.059 -2.753 -16.446 1.00 88.25 183 ILE A CA 1
ATOM 1418 C C . ILE A 1 183 ? 23.105 -3.643 -15.208 1.00 88.25 183 ILE A C 1
ATOM 1420 O O . ILE A 1 183 ? 23.394 -4.831 -15.321 1.00 88.25 183 ILE A O 1
ATOM 1424 N N . ARG A 1 184 ? 22.804 -3.085 -14.034 1.00 87.56 184 ARG A N 1
ATOM 1425 C CA . ARG A 1 184 ? 22.610 -3.845 -12.797 1.00 87.56 184 ARG A CA 1
ATOM 1426 C C . ARG A 1 184 ? 21.281 -3.472 -12.161 1.00 87.56 184 ARG A C 1
ATOM 1428 O O . ARG A 1 184 ? 21.018 -2.308 -11.874 1.00 87.56 184 ARG A O 1
ATOM 1435 N N . LEU A 1 185 ? 20.456 -4.478 -11.904 1.00 89.75 185 LEU A N 1
ATOM 1436 C CA . LEU A 1 185 ? 19.176 -4.328 -11.222 1.00 89.75 185 LEU A CA 1
ATOM 1437 C C . LEU A 1 185 ? 19.305 -4.955 -9.835 1.00 89.75 185 LEU A C 1
ATOM 1439 O O . LEU A 1 185 ? 18.962 -6.113 -9.651 1.00 89.75 185 LEU A O 1
ATOM 1443 N N . GLY A 1 186 ? 19.831 -4.199 -8.864 1.00 86.44 186 GLY A N 1
ATOM 1444 C CA . GLY A 1 186 ? 20.170 -4.734 -7.535 1.00 86.44 186 GLY A CA 1
ATOM 1445 C C . GLY A 1 186 ? 19.005 -5.422 -6.815 1.00 86.44 186 GLY A C 1
ATOM 1446 O O . GLY A 1 186 ? 19.214 -6.421 -6.144 1.00 86.44 186 GLY A O 1
ATOM 1447 N N . GLY A 1 187 ? 17.768 -4.959 -7.027 1.00 86.00 187 GLY A N 1
ATOM 1448 C CA . GLY A 1 187 ? 16.572 -5.607 -6.473 1.00 86.00 187 GLY A CA 1
ATOM 1449 C C . GLY A 1 187 ? 16.237 -6.976 -7.081 1.00 86.00 187 GLY A C 1
ATOM 1450 O O . GLY A 1 187 ? 15.431 -7.695 -6.511 1.00 86.00 187 GLY A O 1
ATOM 1451 N N . LEU A 1 188 ? 16.839 -7.341 -8.219 1.00 88.69 188 LEU A N 1
ATOM 1452 C CA . LEU A 1 188 ? 16.712 -8.665 -8.846 1.00 88.69 188 LEU A CA 1
ATOM 1453 C C . LEU A 1 188 ? 17.959 -9.540 -8.641 1.00 88.69 188 LEU A C 1
ATOM 1455 O O . LEU A 1 188 ? 17.924 -10.733 -8.927 1.00 88.69 188 LEU A O 1
ATOM 1459 N N . ASP A 1 189 ? 19.038 -8.954 -8.123 1.00 83.56 189 ASP A N 1
ATOM 1460 C CA . ASP A 1 189 ? 20.307 -9.608 -7.773 1.00 83.56 189 ASP A CA 1
ATOM 1461 C C . ASP A 1 189 ? 20.256 -10.212 -6.354 1.00 83.56 189 ASP A C 1
ATOM 1463 O O . ASP A 1 189 ? 21.267 -10.389 -5.679 1.00 83.56 189 ASP A O 1
ATOM 1467 N N . VAL A 1 190 ? 19.039 -10.466 -5.868 1.00 83.38 190 VAL A N 1
ATOM 1468 C CA . VAL A 1 190 ? 18.763 -11.078 -4.571 1.00 83.38 190 VAL A CA 1
ATOM 1469 C C . VAL A 1 190 ? 18.486 -12.560 -4.772 1.00 83.38 190 VAL A C 1
ATOM 1471 O O . VAL A 1 190 ? 17.703 -12.954 -5.644 1.00 83.38 190 VAL A O 1
ATOM 1474 N N . THR A 1 191 ? 19.145 -13.386 -3.967 1.00 83.50 191 THR A N 1
ATOM 1475 C CA . THR A 1 191 ? 18.871 -14.819 -3.896 1.00 83.50 191 THR A CA 1
ATOM 1476 C C . THR A 1 191 ? 17.476 -15.022 -3.325 1.00 83.50 191 THR A C 1
ATOM 1478 O O . THR A 1 191 ? 17.136 -14.454 -2.289 1.00 83.50 191 THR A O 1
ATOM 1481 N N . LEU A 1 192 ? 16.654 -15.810 -4.012 1.00 76.62 192 LEU A N 1
ATOM 1482 C CA . LEU A 1 192 ? 15.328 -16.151 -3.509 1.00 76.62 192 LEU A CA 1
ATOM 1483 C C . LEU A 1 192 ? 15.471 -17.171 -2.375 1.00 76.62 192 LEU A C 1
ATOM 1485 O O . LEU A 1 192 ? 16.218 -18.140 -2.520 1.00 76.62 192 LEU A O 1
ATOM 1489 N N . ASP A 1 193 ? 14.743 -16.975 -1.274 1.00 70.19 193 ASP A N 1
ATOM 1490 C CA . ASP A 1 193 ? 14.812 -17.853 -0.102 1.00 70.19 193 ASP A CA 1
ATOM 1491 C C . ASP A 1 193 ? 14.679 -19.335 -0.496 1.00 70.19 193 ASP A C 1
ATOM 1493 O O . ASP A 1 193 ? 13.704 -19.760 -1.122 1.00 70.19 193 ASP A O 1
ATOM 1497 N N . GLY A 1 194 ? 15.699 -20.123 -0.141 1.00 66.31 194 GLY A N 1
ATOM 1498 C CA . GLY A 1 194 ? 15.757 -21.560 -0.416 1.00 66.31 194 GLY A CA 1
ATOM 1499 C C . GLY A 1 194 ? 16.164 -21.961 -1.841 1.00 66.31 194 GLY A C 1
ATOM 1500 O O . GLY A 1 194 ? 15.986 -23.127 -2.194 1.00 66.31 194 GLY A O 1
ATOM 1501 N N . LYS A 1 195 ? 16.696 -21.048 -2.667 1.00 71.88 195 LYS A N 1
ATOM 1502 C CA . LYS A 1 195 ? 17.198 -21.352 -4.022 1.00 71.88 195 LYS A CA 1
ATOM 1503 C C . LYS A 1 195 ? 18.632 -20.864 -4.220 1.00 71.88 195 LYS A C 1
ATOM 1505 O O . LYS A 1 195 ? 18.946 -19.742 -3.860 1.00 71.88 195 LYS A O 1
ATOM 1510 N N . ASP A 1 196 ? 19.461 -21.642 -4.916 1.00 82.00 196 ASP A N 1
ATOM 1511 C CA . ASP A 1 196 ? 20.839 -21.260 -5.293 1.00 82.00 196 ASP A CA 1
ATOM 1512 C C . ASP A 1 196 ? 20.901 -20.310 -6.510 1.00 82.00 196 ASP A C 1
ATOM 1514 O O . ASP A 1 196 ? 21.893 -20.283 -7.235 1.00 82.00 196 ASP A O 1
ATOM 1518 N N . ARG A 1 197 ? 19.827 -19.555 -6.779 1.00 83.38 197 ARG A N 1
ATOM 1519 C CA . ARG A 1 197 ? 19.731 -18.641 -7.925 1.00 83.38 197 ARG A CA 1
ATOM 1520 C C . ARG A 1 197 ? 19.033 -17.335 -7.565 1.00 83.38 197 ARG A C 1
ATOM 1522 O O . ARG A 1 197 ? 18.141 -17.297 -6.711 1.00 83.38 197 ARG A O 1
ATOM 1529 N N . THR A 1 198 ? 19.419 -16.273 -8.252 1.00 88.75 198 THR A N 1
ATOM 1530 C CA . THR A 1 198 ? 18.842 -14.934 -8.135 1.00 88.75 198 THR A CA 1
ATOM 1531 C C . THR A 1 198 ? 17.447 -14.858 -8.762 1.00 88.75 198 THR A C 1
ATOM 1533 O O . THR A 1 198 ? 17.025 -15.714 -9.557 1.00 88.75 198 THR A O 1
ATOM 1536 N N . ALA A 1 199 ? 16.703 -13.804 -8.419 1.00 88.62 199 ALA A N 1
ATOM 1537 C CA . ALA A 1 199 ? 15.446 -13.495 -9.094 1.00 88.62 199 ALA A CA 1
ATOM 1538 C C . ALA A 1 199 ? 15.662 -13.258 -10.600 1.00 88.62 199 ALA A C 1
ATOM 1540 O O . ALA A 1 199 ? 14.868 -13.735 -11.409 1.00 88.62 199 ALA A O 1
ATOM 1541 N N . LEU A 1 200 ? 16.757 -12.592 -10.984 1.00 89.69 200 LEU A N 1
ATOM 1542 C CA . LEU A 1 200 ? 17.082 -12.339 -12.388 1.00 89.69 200 LEU A CA 1
ATOM 1543 C C . LEU A 1 200 ? 17.334 -13.631 -13.177 1.00 89.69 200 LEU A C 1
ATOM 1545 O O . LEU A 1 200 ? 16.780 -13.785 -14.260 1.00 89.69 200 LEU A O 1
ATOM 1549 N N . GLU A 1 201 ? 18.116 -14.566 -12.634 1.00 89.19 201 GLU A N 1
ATOM 1550 C CA . GLU A 1 201 ? 18.350 -15.877 -13.264 1.00 89.19 201 GLU A CA 1
ATOM 1551 C C . GLU A 1 201 ? 17.047 -16.666 -13.404 1.00 89.19 201 GLU A C 1
ATOM 1553 O O . GLU A 1 201 ? 16.777 -17.260 -14.441 1.00 89.19 201 GLU A O 1
ATOM 1558 N N . THR A 1 202 ? 16.183 -16.603 -12.388 1.00 88.88 202 THR A N 1
ATOM 1559 C CA . THR A 1 202 ? 14.860 -17.234 -12.452 1.00 88.88 202 THR A CA 1
ATOM 1560 C C . THR A 1 202 ? 13.999 -16.662 -13.583 1.00 88.88 202 THR A C 1
ATOM 1562 O O . THR A 1 202 ? 13.293 -17.424 -14.236 1.00 88.88 202 THR A O 1
ATOM 1565 N N . ILE A 1 203 ? 14.037 -15.344 -13.803 1.00 89.94 203 ILE A N 1
ATOM 1566 C CA . ILE A 1 203 ? 13.292 -14.683 -14.886 1.00 89.94 203 ILE A CA 1
ATOM 1567 C C . ILE A 1 203 ? 13.902 -15.025 -16.250 1.00 89.94 203 ILE A C 1
ATOM 1569 O O . ILE A 1 203 ? 13.163 -15.242 -17.204 1.00 89.94 203 ILE A O 1
ATOM 1573 N N . ALA A 1 204 ? 15.232 -15.084 -16.346 1.00 89.56 204 ALA A N 1
ATOM 1574 C CA . ALA A 1 204 ? 15.933 -15.389 -17.591 1.00 89.56 204 ALA A CA 1
ATOM 1575 C C . ALA A 1 204 ? 15.669 -16.819 -18.092 1.00 89.56 204 ALA A C 1
ATOM 1577 O O . ALA A 1 204 ? 15.600 -17.031 -19.299 1.00 89.56 204 ALA A O 1
ATOM 1578 N N . ASP A 1 205 ? 15.482 -17.769 -17.174 1.00 90.62 205 ASP A N 1
ATOM 1579 C CA . ASP A 1 205 ? 15.154 -19.168 -17.479 1.00 90.62 205 ASP A CA 1
ATOM 1580 C C . ASP A 1 205 ? 13.643 -19.423 -17.646 1.00 90.62 205 ASP A C 1
ATOM 1582 O O . ASP A 1 205 ? 13.220 -20.572 -17.786 1.00 90.62 205 ASP A O 1
ATOM 1586 N N . ALA A 1 206 ? 12.798 -18.394 -17.561 1.00 92.00 206 ALA A N 1
ATOM 1587 C CA . ALA A 1 206 ? 11.357 -18.579 -17.665 1.00 92.00 206 ALA A CA 1
ATOM 1588 C C . ALA A 1 206 ? 10.948 -18.936 -19.102 1.00 92.00 206 ALA A C 1
ATOM 1590 O O . ALA A 1 206 ? 11.311 -18.246 -20.051 1.00 92.00 206 ALA A O 1
ATOM 1591 N N . ASP A 1 207 ? 10.104 -19.960 -19.259 1.00 94.50 207 ASP A N 1
ATOM 1592 C CA . ASP A 1 207 ? 9.527 -20.316 -20.565 1.00 94.50 207 ASP A CA 1
ATOM 1593 C C . ASP A 1 207 ? 8.554 -19.240 -21.086 1.00 94.50 207 ASP A C 1
ATOM 1595 O O . ASP A 1 207 ? 8.320 -19.115 -22.290 1.00 94.50 207 ASP A O 1
ATOM 1599 N N . ARG A 1 208 ? 7.952 -18.481 -20.163 1.00 95.75 208 ARG A N 1
ATOM 1600 C CA . ARG A 1 208 ? 6.971 -17.429 -20.437 1.00 95.75 208 ARG A CA 1
ATOM 1601 C C . ARG A 1 208 ? 6.949 -16.395 -19.313 1.00 95.75 208 ARG A C 1
ATOM 1603 O O . ARG A 1 208 ? 7.015 -16.759 -18.138 1.00 95.75 208 ARG A O 1
ATOM 1610 N N . ILE A 1 209 ? 6.768 -15.128 -19.673 1.00 95.94 209 ILE A N 1
ATOM 1611 C CA . ILE A 1 209 ? 6.501 -14.017 -18.752 1.00 95.94 209 ILE A CA 1
ATOM 1612 C C . ILE A 1 209 ? 5.071 -13.525 -18.985 1.00 95.94 209 ILE A C 1
ATOM 1614 O O . ILE A 1 209 ? 4.652 -13.354 -20.122 1.00 95.94 209 ILE A O 1
ATOM 1618 N N . ILE A 1 210 ? 4.324 -13.278 -17.910 1.00 96.62 210 ILE A N 1
ATOM 1619 C CA . ILE A 1 210 ? 2.992 -12.668 -17.987 1.00 96.62 210 ILE A CA 1
ATOM 1620 C C . ILE A 1 210 ? 3.039 -11.323 -17.264 1.00 96.62 210 ILE A C 1
ATOM 1622 O O . ILE A 1 210 ? 3.498 -11.249 -16.122 1.00 96.62 210 ILE A O 1
ATOM 1626 N N . ILE A 1 211 ? 2.579 -10.265 -17.925 1.00 96.81 211 ILE A N 1
ATOM 1627 C CA . ILE A 1 211 ? 2.489 -8.910 -17.381 1.00 96.81 211 ILE A CA 1
ATOM 1628 C C . ILE A 1 211 ? 1.012 -8.573 -17.173 1.00 96.81 211 ILE A C 1
ATOM 1630 O O . ILE A 1 211 ? 0.285 -8.353 -18.135 1.00 96.81 211 ILE A O 1
ATOM 1634 N N . CYS A 1 212 ? 0.575 -8.467 -15.918 1.00 96.88 212 CYS A N 1
ATOM 1635 C CA . CYS A 1 212 ? -0.796 -8.070 -15.588 1.00 96.88 212 CYS A CA 1
ATOM 1636 C C . CYS A 1 212 ? -0.841 -6.585 -15.208 1.00 96.88 212 CYS A C 1
ATOM 1638 O O . CYS A 1 212 ? -0.164 -6.160 -14.268 1.00 96.88 212 CYS A O 1
ATOM 1640 N N . ALA A 1 213 ? -1.636 -5.782 -15.918 1.00 95.56 213 ALA A N 1
ATOM 1641 C CA . ALA A 1 213 ? -1.759 -4.345 -15.659 1.00 95.56 213 ALA A CA 1
ATOM 1642 C C . ALA A 1 213 ? -3.120 -3.780 -16.108 1.00 95.56 213 ALA A C 1
ATOM 1644 O O . ALA A 1 213 ? -3.910 -4.462 -16.752 1.00 95.56 213 ALA A O 1
ATOM 1645 N N . CYS A 1 214 ? -3.391 -2.510 -15.788 1.00 95.56 214 CYS A N 1
ATOM 1646 C CA . CYS A 1 214 ? -4.587 -1.787 -16.234 1.00 95.56 214 CYS A CA 1
ATOM 1647 C C . CYS A 1 214 ? -4.224 -0.406 -16.807 1.00 95.56 214 CYS A C 1
ATOM 1649 O O . CYS A 1 214 ? -3.231 0.207 -16.406 1.00 95.56 214 CYS A O 1
ATOM 1651 N N . GLY A 1 215 ? -5.051 0.112 -17.723 1.00 95.94 215 GLY A N 1
ATOM 1652 C CA . GLY A 1 215 ? -4.943 1.481 -18.245 1.00 95.94 215 GLY A CA 1
ATOM 1653 C C . GLY A 1 215 ? -3.588 1.794 -18.893 1.00 95.94 215 GLY A C 1
ATOM 1654 O O . GLY A 1 215 ? -3.089 1.038 -19.721 1.00 95.94 215 GLY A O 1
ATOM 1655 N N . THR A 1 216 ? -2.972 2.920 -18.521 1.00 96.06 216 THR A N 1
ATOM 1656 C CA . THR A 1 216 ? -1.678 3.347 -19.089 1.00 96.06 216 THR A CA 1
ATOM 1657 C C . THR A 1 216 ? -0.537 2.375 -18.774 1.00 96.06 216 THR A C 1
ATOM 1659 O O . THR A 1 216 ? 0.321 2.172 -19.629 1.00 96.06 216 THR A O 1
ATOM 1662 N N . SER A 1 217 ? -0.546 1.714 -17.610 1.00 96.38 217 SER A N 1
ATOM 1663 C CA . SER A 1 217 ? 0.463 0.697 -17.272 1.00 96.38 217 SER A CA 1
ATOM 1664 C C . SER A 1 217 ? 0.369 -0.531 -18.179 1.00 96.38 217 SER A C 1
ATOM 1666 O O . SER A 1 217 ? 1.393 -1.110 -18.530 1.00 96.38 217 SER A O 1
ATOM 1668 N N . TRP A 1 218 ? -0.842 -0.894 -18.616 1.00 97.19 218 TRP A N 1
ATOM 1669 C CA . TRP A 1 218 ? -1.044 -1.955 -19.606 1.00 97.19 218 TRP A CA 1
ATOM 1670 C C . TRP A 1 218 ? -0.460 -1.567 -20.972 1.00 97.19 218 TRP A C 1
ATOM 1672 O O . TRP A 1 218 ? 0.264 -2.356 -21.572 1.00 97.19 218 TRP A O 1
ATOM 1682 N N . HIS A 1 219 ? -0.635 -0.312 -21.410 1.00 97.25 219 HIS A N 1
ATOM 1683 C CA . HIS A 1 219 ? 0.026 0.184 -22.627 1.00 97.25 219 HIS A CA 1
ATOM 1684 C C . HIS A 1 219 ? 1.560 0.138 -22.535 1.00 97.25 219 HIS A C 1
ATOM 1686 O O . HIS A 1 219 ? 2.224 -0.170 -23.523 1.00 97.25 219 HIS A O 1
ATOM 1692 N N . SER A 1 220 ? 2.145 0.424 -21.366 1.00 97.31 220 SER A N 1
ATOM 1693 C CA . SER A 1 220 ? 3.585 0.226 -21.147 1.00 97.31 220 SER A CA 1
ATOM 1694 C C . SER A 1 220 ? 3.978 -1.253 -21.220 1.00 97.31 220 SER A C 1
ATOM 1696 O O . SER A 1 220 ? 5.024 -1.564 -21.787 1.00 97.31 220 SER A O 1
ATOM 1698 N N . GLY A 1 221 ? 3.130 -2.150 -20.704 1.00 97.31 221 GLY A N 1
ATOM 1699 C CA . GLY A 1 221 ? 3.283 -3.602 -20.815 1.00 97.31 221 GLY A CA 1
ATOM 1700 C C . GLY A 1 221 ? 3.392 -4.073 -22.263 1.00 97.31 221 GLY A C 1
ATOM 1701 O O . GLY A 1 221 ? 4.347 -4.772 -22.578 1.00 97.31 221 GLY A O 1
ATOM 1702 N N . LEU A 1 222 ? 2.514 -3.603 -23.157 1.00 97.00 222 LEU A N 1
ATOM 1703 C CA . LEU A 1 222 ? 2.559 -3.931 -24.594 1.00 97.00 222 LEU A CA 1
ATOM 1704 C C . LEU A 1 222 ? 3.888 -3.547 -25.267 1.00 97.00 222 LEU A C 1
ATOM 1706 O O . LEU A 1 222 ? 4.399 -4.251 -26.134 1.00 97.00 222 LEU A O 1
ATOM 1710 N N . ILE A 1 223 ? 4.467 -2.405 -24.885 1.00 97.56 223 ILE A N 1
ATOM 1711 C CA . ILE A 1 223 ? 5.792 -2.006 -25.382 1.00 97.56 223 ILE A CA 1
ATOM 1712 C C . ILE A 1 223 ? 6.868 -2.927 -24.787 1.00 97.56 223 ILE A C 1
ATOM 1714 O O . ILE A 1 223 ? 7.803 -3.325 -25.485 1.00 97.56 223 ILE A O 1
ATOM 1718 N N . GLY A 1 224 ? 6.739 -3.258 -23.500 1.00 96.94 224 GLY A N 1
ATOM 1719 C CA . GLY A 1 224 ? 7.624 -4.175 -22.786 1.00 96.94 224 GLY A CA 1
ATOM 1720 C C . GLY A 1 224 ? 7.657 -5.573 -23.401 1.00 96.94 224 GLY A C 1
ATOM 1721 O O . GLY A 1 224 ? 8.747 -6.099 -23.595 1.00 96.94 224 GLY A O 1
ATOM 1722 N N . GLU A 1 225 ? 6.501 -6.123 -23.768 1.00 97.25 225 GLU A N 1
ATOM 1723 C CA . GLU A 1 225 ? 6.337 -7.385 -24.500 1.00 97.25 225 GLU A CA 1
ATOM 1724 C C . GLU A 1 225 ? 7.228 -7.403 -25.744 1.00 97.25 225 GLU A C 1
ATOM 1726 O O . GLU A 1 225 ? 8.194 -8.163 -25.804 1.00 97.25 225 GLU A O 1
ATOM 1731 N N . TYR A 1 226 ? 7.020 -6.458 -26.666 1.00 97.19 226 TYR A N 1
ATOM 1732 C CA . TYR A 1 226 ? 7.815 -6.360 -27.892 1.00 97.19 226 TYR A CA 1
ATOM 1733 C C . TYR A 1 226 ? 9.330 -6.275 -27.624 1.00 97.19 226 TYR A C 1
ATOM 1735 O O . TYR A 1 226 ? 10.142 -6.892 -28.323 1.00 97.19 226 TYR A O 1
ATOM 1743 N N . LEU A 1 227 ? 9.747 -5.507 -26.612 1.00 96.50 227 LEU A N 1
ATOM 1744 C CA . LEU A 1 227 ? 11.162 -5.351 -26.268 1.00 96.50 227 LEU A CA 1
ATOM 1745 C C . LEU A 1 227 ? 11.760 -6.626 -25.664 1.00 96.50 227 LEU A C 1
ATOM 1747 O O . LEU A 1 227 ? 12.854 -7.026 -26.058 1.00 96.50 227 LEU A O 1
ATOM 1751 N N . ILE A 1 228 ? 11.068 -7.271 -24.729 1.00 94.81 228 ILE A N 1
ATOM 1752 C CA . ILE A 1 228 ?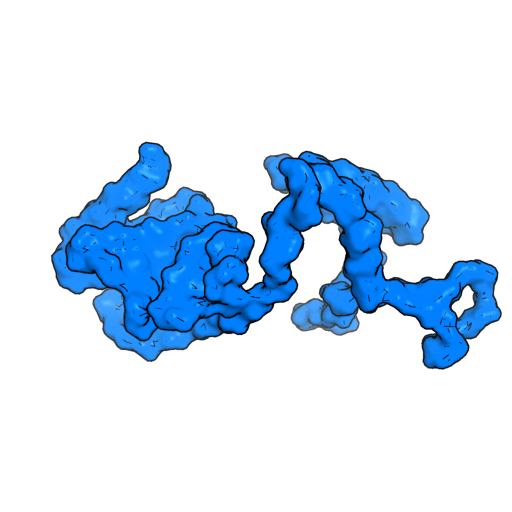 11.555 -8.485 -24.069 1.00 94.81 228 ILE A CA 1
ATOM 1753 C C . ILE A 1 228 ? 11.605 -9.641 -25.072 1.00 94.81 228 ILE A C 1
ATOM 1755 O O . ILE A 1 228 ? 12.630 -10.317 -25.160 1.00 94.81 228 ILE A O 1
ATOM 1759 N N . GLU A 1 229 ? 10.577 -9.821 -25.900 1.00 95.69 229 GLU A N 1
ATOM 1760 C CA . GLU A 1 229 ? 10.567 -10.880 -26.913 1.00 95.69 229 GLU A CA 1
ATOM 1761 C C . GLU A 1 229 ? 11.671 -10.689 -27.957 1.00 95.69 229 GLU A C 1
ATOM 1763 O O . GLU A 1 229 ? 12.352 -11.640 -28.353 1.00 95.69 229 GLU A O 1
ATOM 1768 N N . SER A 1 230 ? 11.892 -9.449 -28.402 1.00 95.56 230 SER A N 1
ATOM 1769 C CA . SER A 1 230 ? 12.900 -9.157 -29.422 1.00 95.56 230 SER A CA 1
ATOM 1770 C C . SER A 1 230 ? 14.336 -9.270 -28.902 1.00 95.56 230 SER A C 1
ATOM 1772 O O . SER A 1 230 ? 15.212 -9.722 -29.647 1.00 95.56 230 SER A O 1
ATOM 1774 N N . LEU A 1 231 ? 14.582 -8.893 -27.641 1.00 92.88 231 LEU A N 1
ATOM 1775 C CA . LEU A 1 231 ? 15.918 -8.849 -27.040 1.00 92.88 231 LEU A CA 1
ATOM 1776 C C . LEU A 1 231 ? 16.293 -10.140 -26.306 1.00 92.88 231 LEU A C 1
ATOM 1778 O O . LEU A 1 231 ? 17.416 -10.616 -26.461 1.00 92.88 231 LEU A O 1
ATOM 1782 N N . ALA A 1 232 ? 15.377 -10.690 -25.508 1.00 91.62 232 ALA A N 1
ATOM 1783 C CA . ALA A 1 232 ? 15.619 -11.843 -24.641 1.00 91.62 232 ALA A CA 1
ATOM 1784 C C . ALA A 1 232 ? 15.078 -13.162 -25.211 1.00 91.62 232 ALA A C 1
ATOM 1786 O O . ALA A 1 232 ? 15.486 -14.217 -24.741 1.00 91.62 232 ALA A O 1
ATOM 1787 N N . ARG A 1 233 ? 14.218 -13.122 -26.245 1.00 93.81 233 ARG A N 1
ATOM 1788 C CA . ARG A 1 233 ? 13.608 -14.316 -26.871 1.00 93.81 233 ARG A CA 1
ATOM 1789 C C . ARG A 1 233 ? 12.763 -15.163 -25.912 1.00 93.81 233 ARG A C 1
ATOM 1791 O O . ARG A 1 233 ? 12.582 -16.353 -26.149 1.00 93.81 233 ARG A O 1
ATOM 1798 N N . ILE A 1 234 ? 12.235 -14.538 -24.866 1.00 95.06 234 ILE A N 1
ATOM 1799 C CA . ILE A 1 234 ? 11.285 -15.141 -23.929 1.00 95.06 234 ILE A CA 1
ATOM 1800 C C . ILE A 1 234 ? 9.885 -14.723 -24.369 1.00 95.06 234 ILE A C 1
ATOM 1802 O O . ILE A 1 234 ? 9.693 -13.543 -24.639 1.00 95.06 234 ILE A O 1
ATOM 1806 N N . ASN A 1 235 ? 8.943 -15.666 -24.446 1.00 96.50 235 ASN A N 1
ATOM 1807 C CA . ASN A 1 235 ? 7.545 -15.384 -24.784 1.00 96.50 235 ASN A CA 1
ATOM 1808 C C . ASN A 1 235 ? 6.907 -14.498 -23.702 1.00 96.50 235 ASN A C 1
ATOM 1810 O O . ASN A 1 235 ? 7.041 -14.810 -22.511 1.00 96.50 235 ASN A O 1
ATOM 1814 N N . VAL A 1 236 ? 6.225 -13.420 -24.093 1.00 97.25 236 VAL A N 1
ATOM 1815 C CA . VAL A 1 236 ? 5.577 -12.497 -23.152 1.00 97.25 236 VAL A CA 1
ATOM 1816 C C . VAL A 1 236 ? 4.103 -12.307 -23.503 1.00 97.25 236 VAL A C 1
ATOM 1818 O O . VAL A 1 236 ? 3.765 -12.062 -24.647 1.00 97.25 236 VAL A O 1
ATOM 1821 N N . GLU A 1 237 ? 3.226 -12.377 -22.503 1.00 96.75 237 GLU A N 1
ATOM 1822 C CA . GLU A 1 237 ? 1.792 -12.082 -22.640 1.00 96.75 237 GLU A CA 1
ATOM 1823 C C . GLU A 1 237 ? 1.421 -10.903 -21.728 1.00 96.75 237 GLU A C 1
ATOM 1825 O O . GLU A 1 237 ? 1.868 -10.839 -20.578 1.00 96.75 237 GLU A O 1
ATOM 1830 N N . VAL A 1 238 ? 0.611 -9.961 -22.221 1.00 96.44 238 VAL A N 1
ATOM 1831 C CA . VAL A 1 238 ? 0.160 -8.791 -21.449 1.00 96.44 238 VAL A CA 1
ATOM 1832 C C . VAL A 1 238 ? -1.349 -8.840 -21.263 1.00 96.44 238 VAL A C 1
ATOM 1834 O O . VAL A 1 238 ? -2.115 -8.663 -22.206 1.00 96.44 238 VAL A O 1
ATOM 1837 N N . GLU A 1 239 ? -1.776 -9.009 -20.018 1.00 95.56 239 GLU A N 1
ATOM 1838 C CA . GLU A 1 239 ? -3.169 -9.266 -19.661 1.00 95.56 239 GLU A CA 1
ATOM 1839 C C . GLU A 1 239 ? -3.765 -8.113 -18.848 1.00 95.56 239 GLU A C 1
ATOM 1841 O O . GLU A 1 239 ? -3.078 -7.429 -18.072 1.00 95.56 239 GLU A O 1
ATOM 1846 N N . TYR A 1 240 ? -5.071 -7.890 -19.010 1.00 92.50 240 TYR A N 1
ATOM 1847 C CA . TYR A 1 240 ? -5.798 -6.969 -18.143 1.00 92.50 240 TYR A CA 1
ATOM 1848 C C . TYR A 1 240 ? -5.885 -7.560 -16.737 1.00 92.50 240 TYR A C 1
ATOM 1850 O O . TYR A 1 240 ? -6.448 -8.633 -16.541 1.00 92.50 240 TYR A O 1
ATOM 1858 N N . ALA A 1 241 ? -5.387 -6.840 -15.728 1.00 91.56 241 ALA A N 1
ATOM 1859 C CA . ALA A 1 241 ? -5.331 -7.372 -14.361 1.00 91.56 241 ALA A CA 1
ATOM 1860 C C . ALA A 1 241 ? -6.716 -7.655 -13.745 1.00 91.56 241 ALA A C 1
ATOM 1862 O O . ALA A 1 241 ? -6.808 -8.389 -12.772 1.00 91.56 241 ALA A O 1
ATOM 1863 N N . SER A 1 242 ? -7.787 -7.066 -14.282 1.00 85.00 242 SER A N 1
ATOM 1864 C CA . SER A 1 242 ? -9.164 -7.367 -13.874 1.00 85.00 242 SER A CA 1
ATOM 1865 C C . SER A 1 242 ? -9.729 -8.658 -14.476 1.00 85.00 242 SER A C 1
ATOM 1867 O O . SER A 1 242 ? -10.766 -9.121 -14.008 1.00 85.00 242 SER A O 1
ATOM 1869 N N . GLU A 1 243 ? -9.111 -9.182 -15.535 1.00 80.50 243 GLU A N 1
ATOM 1870 C CA . GLU A 1 243 ? -9.571 -10.364 -16.282 1.00 80.50 243 GLU A CA 1
ATOM 1871 C C . GLU A 1 243 ? -8.672 -11.593 -16.073 1.00 80.50 243 GLU A C 1
ATOM 1873 O O . GLU A 1 243 ? -9.124 -12.712 -16.313 1.00 80.50 243 GLU A O 1
ATOM 1878 N N . PHE A 1 244 ? -7.433 -11.372 -15.620 1.00 73.69 244 PHE A N 1
ATOM 1879 C CA . PHE A 1 244 ? -6.450 -12.395 -15.261 1.00 73.69 244 PHE A CA 1
ATOM 1880 C C . PHE A 1 244 ? -6.796 -13.114 -13.949 1.00 73.69 244 PHE A C 1
ATOM 1882 O O . PHE A 1 244 ? -6.726 -14.365 -13.926 1.00 73.69 244 PHE A O 1
#

Foldseek 3Di:
DVVVVLVVLLVVLDVVVDDPDDSLLSSLVSCVPDDDWDFDWDADPVCNQKIKTAGAPQWWKWADADLDIDIDSDPLVRVVGHQWMATQDHQKMWIGGSVGIAIDGSVVSNPDPDDDDPRPDRRDTDGHPDDNCVVDPVPPPDPVVSVVVCVVVVVVVVCPPFKDADDVVVVDDPPDPDDRIDGDDPVQQDDDPPDPDTNVVVVLPDQEEEAEDDDVVLVVQVVVQVVCCVPSVHHYHRYHNVVD